Protein AF-A0AAD4K2A1-F1 (afdb_monomer_lite)

Foldseek 3Di:
DDDDPPPPPDDPPDPPPQDLCQPPPQWDWDDDDPQKTWIAGPPDDRPDIDIDGSVDCPVVLVCCVVPPVVCNVVVVVSVVVVVVVVVVVVVVVVVVVVVVVPPPDDDDDDDDDDDPDPPVVVVVVVVVVVVVVVVVVVVVVVVVVVVVVVVVVVVVVVVVPDDPDDDDDDDDDDDDDDDDDDDDDDDDDDDDDDDDDDDDDDDDDPPDDDDDDDDDDDDDDDDDDDDPPDDPPPVVVCCPDPNNVVVVVVVVVVVVVVVVVVVVVVVVVVVVVVVVVVVVCVVPVPDDPPD

Organism: NCBI:txid30044

pLDDT: mean 70.92, std 23.3, range [34.38, 98.12]

Secondary structure (DSSP, 8-state):
------------TT-----GGGSSSSEEEEEEETTEEEEEETTS-TT-EEEEESS--HHHHHHHHHH-GGGHHHHHHHHHHHHHHHHHHHHHHHHHHHHTTSS------------TTTHHHHHHHHHHHHHHHHHHHHHHHHHHHHHHHHHHHHHHHTTS----------------PPPPP--------------------PPPP------------------------SS-SHHHHHHSSTTHHHHHHHHHHHHHHHHHHHHHHHHHHHHHHHHHHHHHHHH-TT-----

Structure (mmCIF, N/CA/C/O backbone):
data_AF-A0AAD4K2A1-F1
#
_entry.id   AF-A0AAD4K2A1-F1
#
loop_
_atom_site.group_PDB
_atom_site.id
_atom_site.type_symbol
_atom_site.label_atom_id
_atom_site.label_alt_id
_atom_site.label_comp_id
_atom_site.label_asym_id
_atom_site.label_entity_id
_atom_site.label_seq_id
_atom_site.pdbx_PDB_ins_code
_atom_site.Cartn_x
_atom_site.Cartn_y
_atom_site.Cartn_z
_atom_site.occupancy
_atom_site.B_iso_or_equiv
_atom_site.auth_seq_id
_atom_site.auth_comp_id
_atom_site.auth_asym_id
_atom_site.auth_atom_id
_atom_site.pdbx_PDB_model_num
ATOM 1 N N . GLN A 1 1 ? 38.908 -32.922 -16.204 1.00 39.62 1 GLN A N 1
ATOM 2 C CA . GLN A 1 1 ? 39.006 -31.555 -15.647 1.00 39.62 1 GLN A CA 1
ATOM 3 C C . GLN A 1 1 ? 38.002 -31.468 -14.511 1.00 39.62 1 GLN A C 1
ATOM 5 O O . GLN A 1 1 ? 36.874 -31.902 -14.695 1.00 39.62 1 GLN A O 1
ATOM 10 N N . LYS A 1 2 ? 38.486 -31.107 -13.319 1.00 36.25 2 LYS A N 1
ATOM 11 C CA . LYS A 1 2 ? 37.814 -31.297 -12.027 1.00 36.25 2 LYS A CA 1
ATOM 12 C C . LYS A 1 2 ? 36.643 -30.336 -11.818 1.00 36.25 2 LYS A C 1
ATOM 14 O O . LYS A 1 2 ? 36.673 -29.196 -12.267 1.00 36.25 2 LYS A O 1
ATOM 19 N N . GLU A 1 3 ? 35.666 -30.868 -11.100 1.00 41.38 3 GLU A N 1
ATOM 20 C CA . GLU A 1 3 ? 34.422 -30.284 -10.620 1.00 41.38 3 GLU A CA 1
ATOM 21 C C . GLU A 1 3 ? 34.627 -28.991 -9.814 1.00 41.38 3 GLU A C 1
ATOM 23 O O . GLU A 1 3 ? 35.536 -28.888 -8.992 1.00 41.38 3 GLU A O 1
ATOM 28 N N . SER A 1 4 ? 33.703 -28.044 -9.972 1.00 40.44 4 SER A N 1
ATOM 29 C CA . SER A 1 4 ? 33.423 -27.012 -8.968 1.00 40.44 4 SER A CA 1
ATOM 30 C C . SER A 1 4 ? 31.918 -26.737 -8.896 1.00 40.44 4 SER A C 1
ATOM 32 O O . SER A 1 4 ? 31.419 -25.651 -9.178 1.00 40.44 4 SER A O 1
ATOM 34 N N . LEU A 1 5 ? 31.174 -27.764 -8.476 1.00 44.19 5 LEU A N 1
ATOM 35 C CA . LEU A 1 5 ? 29.839 -27.609 -7.899 1.00 44.19 5 LEU A CA 1
ATOM 36 C C . LEU A 1 5 ? 29.982 -26.910 -6.541 1.00 44.19 5 LEU A C 1
ATOM 38 O O . LEU A 1 5 ? 30.127 -27.550 -5.500 1.00 44.19 5 LEU A O 1
ATOM 42 N N . ILE A 1 6 ? 29.955 -25.578 -6.548 1.00 49.00 6 ILE A N 1
ATOM 43 C CA . ILE A 1 6 ? 29.818 -24.783 -5.327 1.00 49.00 6 ILE A CA 1
ATOM 44 C C . ILE A 1 6 ? 28.357 -24.893 -4.882 1.00 49.00 6 ILE A C 1
ATOM 46 O O . ILE A 1 6 ? 27.501 -24.075 -5.208 1.00 49.00 6 ILE A O 1
ATOM 50 N N . ASN A 1 7 ? 28.076 -25.966 -4.149 1.00 41.03 7 ASN A N 1
ATOM 51 C CA . ASN A 1 7 ? 26.839 -26.175 -3.418 1.00 41.03 7 ASN A CA 1
ATOM 52 C C . ASN A 1 7 ? 26.849 -25.249 -2.189 1.00 41.03 7 ASN A C 1
ATOM 54 O O . ASN A 1 7 ? 27.297 -25.630 -1.106 1.00 41.03 7 ASN A O 1
ATOM 58 N N . MET A 1 8 ? 26.417 -23.995 -2.364 1.00 42.50 8 MET A N 1
ATOM 59 C CA . MET A 1 8 ? 26.169 -23.095 -1.237 1.00 42.50 8 MET A CA 1
ATOM 60 C C . MET A 1 8 ? 24.913 -23.564 -0.507 1.00 42.50 8 MET A C 1
ATOM 62 O O . MET A 1 8 ? 23.785 -23.221 -0.851 1.00 42.50 8 MET A O 1
ATOM 66 N N . LYS A 1 9 ? 25.152 -24.382 0.513 1.00 34.56 9 LYS A N 1
ATOM 67 C CA . LYS A 1 9 ? 24.217 -24.758 1.566 1.00 34.56 9 LYS A CA 1
ATOM 68 C C . LYS A 1 9 ? 23.653 -23.478 2.201 1.00 34.56 9 LYS A C 1
ATOM 70 O O . LYS A 1 9 ? 24.311 -22.841 3.018 1.00 34.56 9 LYS A O 1
ATOM 75 N N . VAL A 1 10 ? 22.461 -23.072 1.765 1.00 41.94 10 VAL A N 1
ATOM 76 C CA . VAL A 1 10 ? 21.731 -21.919 2.306 1.00 41.94 10 VAL A CA 1
ATOM 77 C C . VAL A 1 10 ? 21.201 -22.292 3.690 1.00 41.94 10 VAL A C 1
ATOM 79 O O . VAL A 1 10 ? 20.212 -23.010 3.824 1.00 41.94 10 VAL A O 1
ATOM 82 N N . GLU A 1 11 ? 21.900 -21.811 4.713 1.00 34.44 11 GLU A N 1
ATOM 83 C CA . GLU A 1 11 ? 21.432 -21.713 6.097 1.00 34.44 11 GLU A CA 1
ATOM 84 C C . GLU A 1 11 ? 20.070 -20.981 6.144 1.00 34.44 11 GLU A C 1
ATOM 86 O O . GLU A 1 11 ? 19.962 -19.870 5.614 1.00 34.44 11 GLU A O 1
ATOM 91 N N . PRO A 1 12 ? 19.001 -21.549 6.741 1.00 43.34 12 PRO A N 1
ATOM 92 C CA . PRO A 1 12 ? 17.697 -20.895 6.838 1.00 43.34 12 PRO A CA 1
ATOM 93 C C . PRO A 1 12 ? 17.629 -19.894 8.006 1.00 43.34 12 PRO A C 1
ATOM 95 O O . PRO A 1 12 ? 16.536 -19.535 8.457 1.00 43.34 12 PRO A O 1
ATOM 98 N N . GLU A 1 13 ? 18.769 -19.434 8.515 1.00 42.00 13 GLU A N 1
ATOM 99 C CA . GLU A 1 13 ? 18.847 -18.556 9.670 1.00 42.00 13 GLU A CA 1
ATOM 100 C C . GLU A 1 13 ? 18.762 -17.081 9.244 1.00 42.00 13 GLU A C 1
ATOM 102 O O . GLU A 1 13 ? 19.691 -16.488 8.702 1.00 42.00 13 GLU A O 1
ATOM 107 N N . ARG A 1 14 ? 17.595 -16.480 9.520 1.00 45.25 14 ARG A N 1
ATOM 108 C CA . ARG A 1 14 ? 17.191 -15.098 9.187 1.00 45.25 14 ARG A CA 1
ATOM 109 C C . ARG A 1 14 ? 16.905 -14.890 7.700 1.00 45.25 14 ARG A C 1
ATOM 111 O O . ARG A 1 14 ? 17.611 -14.155 7.017 1.00 45.25 14 ARG A O 1
ATOM 118 N N . ARG A 1 15 ? 15.777 -15.425 7.216 1.00 51.00 15 ARG A N 1
ATOM 119 C CA . ARG A 1 15 ? 15.149 -14.908 5.987 1.00 51.00 15 ARG A CA 1
ATOM 120 C C . ARG A 1 15 ? 14.887 -13.412 6.178 1.00 51.00 15 ARG A C 1
ATOM 122 O O . ARG A 1 15 ? 13.878 -13.021 6.764 1.00 51.00 15 ARG A O 1
ATOM 129 N N . GLN A 1 16 ? 15.830 -12.575 5.749 1.00 66.31 16 GLN A N 1
ATOM 130 C CA . GLN A 1 16 ? 15.622 -11.142 5.643 1.00 66.31 16 GLN A CA 1
ATOM 131 C C . GLN A 1 16 ? 14.374 -10.959 4.791 1.00 66.31 16 GLN A C 1
ATOM 133 O O . GLN A 1 16 ? 14.257 -11.544 3.717 1.00 66.31 16 GLN A O 1
ATOM 138 N N . HIS A 1 17 ? 13.405 -10.214 5.318 1.00 80.94 17 HIS A N 1
ATOM 139 C CA . HIS A 1 17 ? 12.168 -9.920 4.614 1.00 80.94 17 HIS A CA 1
ATOM 140 C C . HIS A 1 17 ? 12.516 -9.212 3.297 1.00 80.94 17 HIS A C 1
ATOM 142 O O . HIS A 1 17 ? 12.839 -8.021 3.290 1.00 80.94 17 HIS A O 1
ATOM 148 N N . VAL A 1 18 ? 12.470 -9.959 2.193 1.00 83.62 18 VAL A N 1
ATOM 149 C CA . VAL A 1 18 ? 12.687 -9.425 0.851 1.00 83.62 18 VAL A CA 1
ATOM 150 C C . VAL A 1 18 ? 11.449 -8.609 0.479 1.00 83.62 18 VAL A C 1
ATOM 152 O O . VAL A 1 18 ? 10.332 -9.118 0.568 1.00 83.62 18 VAL A O 1
ATOM 155 N N . PRO A 1 19 ? 11.597 -7.331 0.101 1.00 90.38 19 PRO A N 1
ATOM 156 C CA . PRO A 1 19 ? 10.458 -6.520 -0.300 1.00 90.38 19 PRO A CA 1
ATOM 157 C C . PRO A 1 19 ? 9.732 -7.101 -1.512 1.00 90.38 19 PRO A C 1
ATOM 159 O O . PRO A 1 19 ? 10.370 -7.565 -2.453 1.00 90.38 19 PRO A O 1
ATOM 162 N N . TYR A 1 20 ? 8.406 -6.956 -1.543 1.00 93.25 20 TYR A N 1
ATOM 163 C CA . TYR A 1 20 ? 7.545 -7.468 -2.618 1.00 93.25 20 TYR A CA 1
ATOM 164 C C . TYR A 1 20 ? 7.981 -7.055 -4.032 1.00 93.25 20 TYR A C 1
ATOM 166 O O . TYR A 1 20 ? 7.804 -7.815 -4.971 1.00 93.25 20 TYR A O 1
ATOM 174 N N . ILE A 1 21 ? 8.577 -5.869 -4.197 1.00 92.31 21 ILE A N 1
ATOM 175 C CA . ILE A 1 21 ? 9.035 -5.365 -5.502 1.00 92.31 21 ILE A CA 1
ATOM 176 C C . ILE A 1 21 ? 10.265 -6.116 -6.051 1.00 92.31 21 ILE A C 1
ATOM 178 O O . ILE A 1 21 ? 10.545 -6.030 -7.244 1.00 92.31 21 ILE A O 1
ATOM 182 N N . LEU A 1 22 ? 10.999 -6.842 -5.200 1.00 92.75 22 LEU A N 1
ATOM 183 C CA . LEU A 1 22 ? 12.216 -7.592 -5.544 1.00 92.75 22 LEU A CA 1
ATOM 184 C C . LEU A 1 22 ? 11.962 -9.106 -5.653 1.00 92.75 22 LEU A C 1
ATOM 186 O O . LEU A 1 22 ? 12.870 -9.909 -5.463 1.00 92.75 22 LEU A O 1
ATOM 190 N N . ASN A 1 23 ? 10.724 -9.504 -5.938 1.00 89.44 23 ASN A N 1
ATOM 191 C CA . ASN A 1 23 ? 10.292 -10.900 -6.023 1.00 89.44 23 ASN A CA 1
ATOM 192 C C . ASN A 1 23 ? 10.681 -11.617 -7.335 1.00 89.44 23 ASN A C 1
ATOM 194 O O . ASN A 1 23 ? 10.303 -12.769 -7.523 1.00 89.44 23 ASN A O 1
ATOM 198 N N . GLY A 1 24 ? 11.388 -10.955 -8.255 1.00 89.69 24 GLY A N 1
ATOM 199 C CA . GLY A 1 24 ? 11.743 -11.496 -9.571 1.00 89.69 24 GLY A CA 1
ATOM 200 C C . GLY A 1 24 ? 10.807 -11.086 -10.711 1.00 89.69 24 GLY A C 1
ATOM 201 O O . GLY A 1 24 ? 11.196 -11.219 -11.870 1.00 89.69 24 GLY A O 1
ATOM 202 N N . GLU A 1 25 ? 9.616 -10.545 -10.425 1.00 91.94 25 GLU A N 1
ATOM 203 C CA . GLU A 1 25 ? 8.667 -10.149 -11.476 1.00 91.94 25 GLU A CA 1
ATOM 204 C C . GLU A 1 25 ? 8.961 -8.770 -12.069 1.00 91.94 25 GLU A C 1
ATOM 206 O O . GLU A 1 25 ? 8.931 -8.597 -13.286 1.00 91.94 25 GLU A O 1
ATOM 211 N N . LEU A 1 26 ? 9.213 -7.778 -11.211 1.00 93.75 26 LEU A N 1
ATOM 212 C CA . LEU A 1 26 ? 9.574 -6.418 -11.633 1.00 93.75 26 LEU A CA 1
ATOM 213 C C . LEU A 1 26 ? 11.088 -6.222 -11.625 1.00 93.75 26 LEU A C 1
ATOM 215 O O . LEU A 1 26 ? 11.655 -5.631 -12.547 1.00 93.75 26 LEU A O 1
ATOM 219 N N . TYR A 1 27 ? 11.734 -6.753 -10.590 1.00 95.75 27 TYR A N 1
ATOM 220 C CA . TYR A 1 27 ? 13.173 -6.705 -10.412 1.00 95.75 27 TYR A CA 1
ATOM 221 C C . TYR A 1 27 ? 13.729 -8.062 -10.024 1.00 95.75 27 TYR A C 1
ATOM 223 O O . TYR A 1 27 ? 13.175 -8.743 -9.159 1.00 95.75 27 TYR A O 1
ATOM 231 N N . ARG A 1 28 ? 14.880 -8.396 -10.605 1.00 94.69 28 ARG A N 1
ATOM 232 C CA . ARG A 1 28 ? 15.690 -9.561 -10.252 1.00 94.69 28 ARG A CA 1
ATOM 233 C C . ARG A 1 28 ? 16.912 -9.110 -9.456 1.00 94.69 28 ARG A C 1
ATOM 235 O O . ARG A 1 28 ? 17.623 -8.206 -9.890 1.00 94.69 28 ARG A O 1
ATOM 242 N N . ILE A 1 29 ? 17.144 -9.723 -8.298 1.00 94.44 29 ILE A N 1
ATOM 243 C CA . ILE A 1 29 ? 18.336 -9.468 -7.475 1.00 94.44 29 ILE A CA 1
ATOM 244 C C . ILE A 1 29 ? 19.537 -10.166 -8.119 1.00 94.44 29 ILE A C 1
ATOM 246 O O . ILE A 1 29 ? 19.435 -11.334 -8.485 1.00 94.44 29 ILE A O 1
ATOM 250 N N . GLU A 1 30 ? 20.657 -9.456 -8.252 1.00 93.69 30 GLU A N 1
ATOM 251 C CA . GLU A 1 30 ? 21.919 -10.024 -8.747 1.00 93.69 30 GLU A CA 1
ATOM 252 C C . GLU A 1 30 ? 22.917 -10.295 -7.629 1.00 93.69 30 GLU A C 1
ATOM 254 O O . GLU A 1 30 ? 23.433 -11.399 -7.509 1.00 93.69 30 GLU A O 1
ATOM 259 N N . SER A 1 31 ? 23.179 -9.286 -6.801 1.00 93.25 31 SER A N 1
ATOM 260 C CA . SER A 1 31 ? 24.060 -9.396 -5.641 1.00 93.25 31 SER A CA 1
ATOM 261 C C . SER A 1 31 ? 23.467 -8.642 -4.466 1.00 93.25 31 SER A C 1
ATOM 263 O O . SER A 1 31 ? 22.918 -7.541 -4.621 1.00 93.25 31 SER A O 1
ATOM 265 N N . GLN A 1 32 ? 23.618 -9.230 -3.284 1.00 92.19 32 GLN A N 1
ATOM 266 C CA . GLN A 1 32 ? 23.207 -8.659 -2.015 1.00 92.19 32 GLN A CA 1
ATOM 267 C C . GLN A 1 32 ? 24.402 -8.608 -1.062 1.00 92.19 32 GLN A C 1
ATOM 269 O O . GLN A 1 32 ? 25.016 -9.625 -0.750 1.00 92.19 32 GLN A O 1
ATOM 274 N N . ASN A 1 33 ? 24.692 -7.411 -0.560 1.00 92.00 33 ASN A N 1
ATOM 275 C CA . ASN A 1 33 ? 25.771 -7.139 0.379 1.00 92.00 33 ASN A CA 1
ATOM 276 C C . ASN A 1 33 ? 25.156 -6.487 1.625 1.00 92.00 33 ASN A C 1
ATOM 278 O O . ASN A 1 33 ? 25.037 -5.262 1.723 1.00 92.00 33 ASN A O 1
ATOM 282 N N . GLY A 1 34 ? 24.709 -7.327 2.563 1.00 90.06 34 GLY A N 1
ATOM 283 C CA . GLY A 1 34 ? 23.971 -6.891 3.749 1.00 90.06 34 GLY A CA 1
ATOM 284 C C . GLY A 1 34 ? 22.623 -6.268 3.376 1.00 90.06 34 GLY A C 1
ATOM 285 O O . GLY A 1 34 ? 21.766 -6.932 2.793 1.00 90.06 34 GLY A O 1
ATOM 286 N N . ASP A 1 35 ? 22.451 -4.984 3.703 1.00 91.06 35 ASP A N 1
ATOM 287 C CA . ASP A 1 35 ? 21.246 -4.217 3.364 1.00 91.06 35 ASP A CA 1
ATOM 288 C C . ASP A 1 35 ? 21.277 -3.636 1.942 1.00 91.06 35 ASP A C 1
ATOM 290 O O . ASP A 1 35 ? 20.241 -3.185 1.448 1.00 91.06 35 ASP A O 1
ATOM 294 N N . ASN A 1 36 ? 22.443 -3.613 1.292 1.00 92.56 36 ASN A N 1
ATOM 295 C CA . ASN A 1 36 ? 22.603 -3.080 -0.055 1.00 92.56 36 ASN A CA 1
ATOM 296 C C . ASN A 1 36 ? 22.338 -4.172 -1.090 1.00 92.56 36 ASN A C 1
ATOM 298 O O . ASN A 1 36 ? 22.857 -5.283 -0.984 1.00 92.56 36 ASN A O 1
ATOM 302 N N . VAL A 1 37 ? 21.565 -3.838 -2.117 1.00 94.12 37 VAL A N 1
ATOM 303 C CA . VAL A 1 37 ? 21.236 -4.735 -3.225 1.00 94.12 37 VAL A CA 1
ATOM 304 C C . VAL A 1 37 ? 21.514 -4.094 -4.569 1.00 94.12 37 VAL A C 1
ATOM 306 O O . VAL A 1 37 ? 21.274 -2.905 -4.798 1.00 94.12 37 VAL A O 1
ATOM 309 N N . THR A 1 38 ? 21.991 -4.939 -5.470 1.00 94.94 38 THR A N 1
ATOM 310 C CA . THR A 1 38 ? 22.085 -4.680 -6.903 1.00 94.94 38 THR A CA 1
ATOM 311 C C . THR A 1 38 ? 20.992 -5.488 -7.586 1.00 94.94 38 THR A C 1
ATOM 313 O O . THR A 1 38 ? 20.839 -6.687 -7.343 1.00 94.94 38 THR A O 1
ATOM 316 N N . VAL A 1 39 ? 20.173 -4.812 -8.381 1.00 95.56 39 VAL A N 1
ATOM 317 C CA . VAL A 1 39 ? 18.996 -5.403 -9.013 1.00 95.56 39 VAL A CA 1
ATOM 318 C C . VAL A 1 39 ? 18.925 -4.991 -10.475 1.00 95.56 39 VAL A C 1
ATOM 320 O O . VAL A 1 39 ? 19.283 -3.867 -10.837 1.00 95.56 39 VAL A O 1
ATOM 323 N N . ARG A 1 40 ? 18.408 -5.878 -11.320 1.00 96.19 40 ARG A N 1
ATOM 324 C CA . ARG A 1 40 ? 18.062 -5.574 -12.711 1.00 96.19 40 ARG A CA 1
ATOM 325 C C . ARG A 1 40 ? 16.558 -5.430 -12.849 1.00 96.19 40 ARG A C 1
ATOM 327 O O . ARG A 1 40 ? 15.805 -6.234 -12.305 1.00 96.19 40 ARG A O 1
ATOM 334 N N . CYS A 1 41 ? 16.127 -4.395 -13.563 1.00 96.50 41 CYS A N 1
ATOM 335 C CA . CYS A 1 41 ? 14.728 -4.248 -13.950 1.00 96.50 41 CYS A CA 1
ATOM 336 C C . CYS A 1 41 ? 14.444 -5.200 -15.113 1.00 96.50 41 CYS A C 1
ATOM 338 O O . CYS A 1 41 ? 15.158 -5.165 -16.112 1.00 96.50 41 CYS A O 1
ATOM 340 N N . CYS A 1 42 ? 13.393 -6.011 -15.007 1.00 94.81 42 CYS A N 1
ATOM 341 C CA . CYS A 1 42 ? 13.048 -7.007 -16.027 1.00 94.81 42 CYS A CA 1
ATOM 342 C C . CYS A 1 42 ? 12.527 -6.390 -17.342 1.00 94.81 42 CYS A C 1
ATOM 344 O O . CYS A 1 42 ? 12.393 -7.097 -18.333 1.00 94.81 42 CYS A O 1
ATOM 346 N N . TYR A 1 43 ? 12.230 -5.087 -17.347 1.00 94.56 43 TYR A N 1
ATOM 347 C CA . TYR A 1 43 ? 11.615 -4.369 -18.472 1.00 94.56 43 TYR A CA 1
ATOM 348 C C . TYR A 1 43 ? 12.525 -3.287 -19.062 1.00 94.56 43 TYR A C 1
ATOM 350 O O . TYR A 1 43 ? 12.149 -2.607 -20.015 1.00 94.56 43 TYR A O 1
ATOM 358 N N . CYS A 1 44 ? 13.714 -3.104 -18.488 1.00 94.69 44 CYS A N 1
ATOM 359 C CA . CYS A 1 44 ? 14.763 -2.277 -19.066 1.00 94.69 44 CYS A CA 1
ATOM 360 C C . CYS A 1 44 ? 15.774 -3.147 -19.818 1.00 94.69 44 CYS A C 1
ATOM 362 O O . CYS A 1 44 ? 15.846 -4.353 -19.577 1.00 94.69 44 CYS A O 1
ATOM 364 N N . PRO A 1 45 ? 16.611 -2.532 -20.671 1.00 92.06 45 PRO A N 1
ATOM 365 C CA . PRO A 1 45 ? 17.776 -3.204 -21.226 1.00 92.06 45 PRO A CA 1
ATOM 366 C C . PRO A 1 45 ? 18.624 -3.854 -20.116 1.00 92.06 45 PRO A C 1
ATOM 368 O O . PRO A 1 45 ? 18.835 -3.223 -19.070 1.00 92.06 45 PRO A O 1
ATOM 371 N N . PRO A 1 46 ? 19.123 -5.086 -20.328 1.00 85.44 46 PRO A N 1
ATOM 372 C CA . PRO A 1 46 ? 19.788 -5.887 -19.298 1.00 85.44 46 PRO A CA 1
ATOM 373 C C . PRO A 1 46 ? 21.120 -5.297 -18.823 1.00 85.44 46 PRO A C 1
ATOM 375 O O . PRO A 1 46 ? 21.611 -5.707 -17.772 1.00 85.44 46 PRO A O 1
ATOM 378 N N . ASP A 1 47 ? 21.672 -4.328 -19.553 1.00 88.06 47 ASP A N 1
ATOM 379 C CA . ASP A 1 47 ? 22.915 -3.631 -19.211 1.00 88.06 47 ASP A CA 1
ATOM 380 C C . ASP A 1 47 ? 22.735 -2.626 -18.068 1.00 88.06 47 ASP A C 1
ATOM 382 O O . ASP A 1 47 ? 23.705 -2.160 -17.468 1.00 88.06 47 ASP A O 1
ATOM 386 N N . ARG A 1 48 ? 21.487 -2.266 -17.736 1.00 90.62 48 ARG A N 1
ATOM 387 C CA . ARG A 1 48 ? 21.213 -1.273 -16.701 1.00 90.62 48 ARG A CA 1
ATOM 388 C C . ARG A 1 48 ? 20.982 -1.927 -15.340 1.00 90.62 48 ARG A C 1
ATOM 390 O O . ARG A 1 48 ? 19.922 -2.487 -15.060 1.00 90.62 48 ARG A O 1
ATOM 397 N N . ILE A 1 49 ? 21.963 -1.748 -14.460 1.00 92.69 49 ILE A N 1
ATOM 398 C CA . ILE A 1 49 ? 21.922 -2.204 -13.069 1.00 92.69 49 ILE A CA 1
ATOM 399 C C . ILE A 1 49 ? 21.459 -1.061 -12.162 1.00 92.69 49 ILE A C 1
ATOM 401 O O . ILE A 1 49 ? 21.948 0.066 -12.244 1.00 92.69 49 ILE A O 1
ATOM 405 N N . TYR A 1 50 ? 20.532 -1.365 -11.259 1.00 94.38 50 TYR A N 1
ATOM 406 C CA . TYR A 1 50 ? 20.035 -0.446 -10.242 1.00 94.38 50 TYR A CA 1
ATOM 407 C C . TYR A 1 50 ? 20.575 -0.843 -8.872 1.00 94.38 50 TYR A C 1
ATOM 409 O O . TYR A 1 50 ? 20.600 -2.019 -8.517 1.00 94.38 50 TYR A O 1
ATOM 417 N N . ARG A 1 51 ? 20.990 0.146 -8.079 1.00 93.75 51 ARG A N 1
ATOM 418 C CA . ARG A 1 51 ? 21.489 -0.055 -6.714 1.00 93.75 51 ARG A CA 1
ATOM 419 C C . ARG A 1 51 ? 20.542 0.586 -5.708 1.00 93.75 51 ARG A C 1
ATOM 421 O O . ARG A 1 51 ? 20.001 1.665 -5.956 1.00 93.75 51 ARG A O 1
ATOM 428 N N . GLY A 1 52 ? 20.334 -0.071 -4.576 1.00 92.94 52 GLY A N 1
ATOM 429 C CA . GLY A 1 52 ? 19.475 0.440 -3.511 1.00 92.94 52 GLY A CA 1
ATOM 430 C C . GLY A 1 52 ? 19.572 -0.389 -2.240 1.00 92.94 52 GLY A C 1
ATOM 431 O O . GLY A 1 52 ? 20.432 -1.258 -2.128 1.00 92.94 52 GLY A O 1
ATOM 432 N N . SER A 1 53 ? 18.680 -0.126 -1.288 1.00 92.44 53 SER A N 1
ATOM 433 C CA . SER A 1 53 ? 18.595 -0.895 -0.048 1.00 92.44 53 SER A CA 1
ATOM 434 C C . SER A 1 53 ? 17.374 -1.810 -0.049 1.00 92.44 53 SER A C 1
ATOM 436 O O . SER A 1 53 ? 16.300 -1.426 -0.511 1.00 92.44 53 SER A O 1
ATOM 438 N N . ILE A 1 54 ? 17.497 -2.993 0.556 1.00 90.81 54 ILE A N 1
ATOM 439 C CA . ILE A 1 54 ? 16.342 -3.857 0.849 1.00 90.81 54 ILE A CA 1
ATOM 440 C C . ILE A 1 54 ? 15.366 -3.198 1.829 1.00 90.81 54 ILE A C 1
ATOM 442 O O . ILE A 1 54 ? 14.188 -3.537 1.852 1.00 90.81 54 ILE A O 1
ATOM 446 N N . ARG A 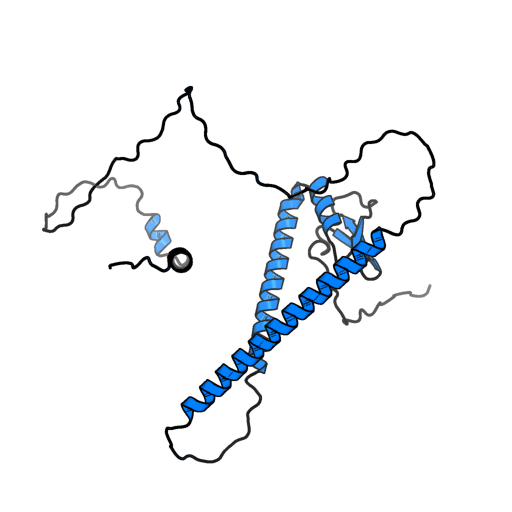1 55 ? 15.829 -2.243 2.646 1.00 90.62 55 ARG A N 1
ATOM 447 C CA . ARG A 1 55 ? 14.986 -1.545 3.627 1.00 90.62 55 ARG A CA 1
ATOM 448 C C . ARG A 1 55 ? 14.202 -0.389 3.019 1.00 90.62 55 ARG A C 1
ATOM 450 O O . ARG A 1 55 ? 13.157 -0.023 3.553 1.00 90.62 55 ARG A O 1
ATOM 457 N N . SER A 1 56 ? 14.671 0.170 1.905 1.00 90.25 56 SER A N 1
ATOM 458 C CA . SER A 1 56 ? 14.036 1.299 1.230 1.00 90.25 56 SER A CA 1
ATOM 459 C C . SER A 1 56 ? 13.868 1.027 -0.264 1.00 90.25 56 SER A C 1
ATOM 461 O O . SER A 1 56 ? 14.796 1.061 -1.064 1.00 90.25 56 SER A O 1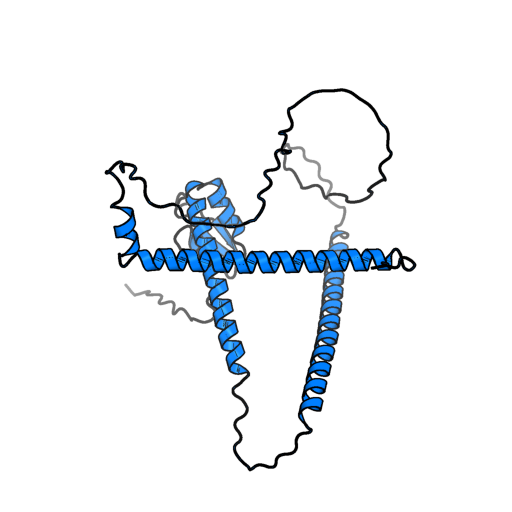
ATOM 463 N N . THR A 1 57 ? 12.621 0.805 -0.675 1.00 92.19 57 THR A N 1
ATOM 464 C CA . THR A 1 57 ? 12.281 0.483 -2.069 1.00 92.19 57 THR A CA 1
ATOM 465 C C . THR A 1 57 ? 11.864 1.696 -2.903 1.00 92.19 57 THR A C 1
ATOM 467 O O . THR A 1 57 ? 11.338 1.537 -4.008 1.00 92.19 57 THR A O 1
ATOM 470 N N . GLY A 1 58 ? 12.082 2.915 -2.398 1.00 93.81 58 GLY A N 1
ATOM 471 C CA . GLY A 1 58 ? 11.653 4.160 -3.045 1.00 93.81 58 GLY A CA 1
ATOM 472 C C . GLY A 1 58 ? 12.294 4.380 -4.417 1.00 93.81 58 GLY A C 1
ATOM 473 O O . GLY A 1 58 ? 11.604 4.759 -5.363 1.00 93.81 58 GLY A O 1
ATOM 474 N N . ASN A 1 59 ? 13.582 4.052 -4.557 1.00 93.75 59 ASN A N 1
ATOM 475 C CA . ASN A 1 59 ? 14.310 4.188 -5.823 1.00 93.75 59 ASN A CA 1
ATOM 476 C C . ASN A 1 59 ? 13.690 3.317 -6.925 1.00 93.75 59 ASN A C 1
ATOM 478 O O . ASN A 1 59 ? 13.461 3.779 -8.043 1.00 93.75 59 ASN A O 1
ATOM 482 N N . PHE A 1 60 ? 13.357 2.073 -6.581 1.00 94.88 60 PHE A N 1
ATOM 483 C CA . PHE A 1 60 ? 12.749 1.111 -7.496 1.00 94.88 60 PHE A CA 1
ATOM 484 C C . PHE A 1 60 ? 11.323 1.522 -7.882 1.00 94.88 60 PHE A C 1
ATOM 486 O O . PHE A 1 60 ? 10.968 1.520 -9.058 1.00 94.88 60 PHE A O 1
ATOM 493 N N . HIS A 1 61 ? 10.528 1.991 -6.915 1.00 95.06 61 HIS A N 1
ATOM 494 C CA . HIS A 1 61 ? 9.203 2.553 -7.194 1.00 95.06 61 HIS A CA 1
ATOM 495 C C . HIS A 1 61 ? 9.272 3.715 -8.178 1.00 95.06 61 HIS A C 1
ATOM 497 O O . HIS A 1 61 ? 8.511 3.766 -9.145 1.00 95.06 61 HIS A O 1
ATOM 503 N N . MET A 1 62 ? 10.196 4.648 -7.943 1.00 96.44 62 MET A N 1
ATOM 504 C CA . MET A 1 62 ? 10.325 5.824 -8.790 1.00 96.44 62 MET A CA 1
ATOM 505 C C . MET A 1 62 ? 10.789 5.487 -10.201 1.00 96.44 62 MET A C 1
ATOM 507 O O . MET A 1 62 ? 10.356 6.135 -11.154 1.00 96.44 62 MET A O 1
ATOM 511 N N . HIS A 1 63 ? 11.631 4.467 -10.348 1.00 95.62 63 HIS A N 1
ATOM 512 C CA . HIS A 1 63 ? 12.015 3.969 -11.657 1.00 95.62 63 HIS A CA 1
ATOM 513 C C . HIS A 1 63 ? 10.802 3.469 -12.448 1.00 95.62 63 HIS A C 1
ATOM 515 O O . HIS A 1 63 ? 10.571 3.971 -13.549 1.00 95.62 63 HIS A O 1
ATOM 521 N N . ILE A 1 64 ? 9.999 2.558 -11.882 1.00 96.25 64 ILE A N 1
ATOM 522 C CA . ILE A 1 64 ? 8.794 2.049 -12.559 1.00 96.25 64 ILE A CA 1
ATOM 523 C C . ILE A 1 64 ? 7.842 3.221 -12.853 1.00 96.25 64 ILE A C 1
ATOM 525 O O . ILE A 1 64 ? 7.358 3.340 -13.972 1.00 96.25 64 ILE A O 1
ATOM 529 N N . LYS A 1 65 ? 7.658 4.164 -11.913 1.00 96.06 65 LYS A N 1
ATOM 530 C CA . LYS A 1 65 ? 6.760 5.321 -12.097 1.00 96.06 65 LYS A CA 1
ATOM 531 C C . LYS A 1 65 ? 7.161 6.218 -13.272 1.00 96.06 65 LYS A C 1
ATOM 533 O O . LYS A 1 65 ? 6.292 6.788 -13.918 1.00 96.06 65 LYS A O 1
ATOM 538 N N . ARG A 1 66 ? 8.463 6.368 -13.541 1.00 96.50 66 ARG A N 1
ATOM 539 C CA . ARG A 1 66 ? 8.979 7.233 -14.618 1.00 96.50 66 ARG A CA 1
ATOM 540 C C . ARG A 1 66 ? 9.196 6.506 -15.944 1.00 96.50 66 ARG A C 1
ATOM 542 O O . ARG A 1 66 ? 9.146 7.147 -16.984 1.00 96.50 66 ARG A O 1
ATOM 549 N N . ARG A 1 67 ? 9.526 5.211 -15.919 1.00 96.38 67 ARG A N 1
ATOM 550 C CA . ARG A 1 67 ? 9.954 4.450 -17.110 1.00 96.38 67 ARG A CA 1
ATOM 551 C C . ARG A 1 67 ? 8.955 3.387 -17.559 1.00 96.38 67 ARG A C 1
ATOM 553 O O . ARG A 1 67 ? 8.945 3.050 -18.734 1.00 96.38 67 ARG A O 1
ATOM 560 N N . HIS A 1 68 ? 8.118 2.886 -16.655 1.00 95.94 68 HIS A N 1
ATOM 561 C CA . HIS A 1 68 ? 7.195 1.781 -16.907 1.00 95.94 68 HIS A CA 1
ATOM 562 C C . HIS A 1 68 ? 5.808 2.090 -16.332 1.00 95.94 68 HIS A C 1
ATOM 564 O O . HIS A 1 68 ? 5.316 1.400 -15.439 1.00 95.94 68 HIS A O 1
ATOM 570 N N . VAL A 1 69 ? 5.172 3.148 -16.845 1.00 95.19 69 VAL A N 1
ATOM 571 C CA . VAL A 1 69 ? 3.855 3.611 -16.369 1.00 95.19 69 VAL A CA 1
ATOM 572 C C . VAL A 1 69 ? 2.799 2.501 -16.463 1.00 95.19 69 VAL A C 1
ATOM 574 O O . VAL A 1 69 ? 1.988 2.359 -15.555 1.00 95.19 69 VAL A O 1
ATOM 577 N N . SER A 1 70 ? 2.869 1.645 -17.486 1.00 96.69 70 SER A N 1
ATOM 578 C CA . SER A 1 70 ? 1.988 0.478 -17.650 1.00 96.69 70 SER A CA 1
ATOM 579 C C . SER A 1 70 ? 2.098 -0.551 -16.517 1.00 96.69 70 SER A C 1
ATOM 581 O O . SER A 1 70 ? 1.126 -1.232 -16.209 1.00 96.69 70 SER A O 1
ATOM 583 N N . LEU A 1 71 ? 3.250 -0.643 -15.845 1.00 95.38 71 LEU A N 1
ATOM 584 C CA . LEU A 1 71 ? 3.473 -1.569 -14.729 1.00 95.38 71 LEU A CA 1
ATOM 585 C C . LEU A 1 71 ? 3.075 -0.978 -13.370 1.00 95.38 71 LEU A C 1
ATOM 587 O O . LEU A 1 71 ? 3.164 -1.670 -12.355 1.00 95.38 71 LEU A O 1
ATOM 591 N N . MET A 1 72 ? 2.630 0.285 -13.318 1.00 94.44 72 MET A N 1
ATOM 592 C CA . MET A 1 72 ? 2.203 0.920 -12.066 1.00 94.44 72 MET A CA 1
ATOM 593 C C . MET A 1 72 ? 1.004 0.223 -11.427 1.00 94.44 72 MET A C 1
ATOM 595 O O . MET A 1 72 ? 0.997 0.065 -10.206 1.00 94.44 72 MET A O 1
ATOM 599 N N . GLY A 1 73 ? 0.034 -0.230 -12.229 1.00 96.19 73 GLY A N 1
ATOM 600 C CA . GLY A 1 73 ? -1.118 -0.990 -11.729 1.00 96.19 73 GLY A CA 1
ATOM 601 C C . GLY A 1 73 ? -0.674 -2.276 -11.033 1.00 96.19 73 GLY A C 1
ATOM 602 O O . GLY A 1 73 ? -0.946 -2.474 -9.851 1.00 96.19 73 GLY A O 1
ATOM 603 N N . LYS A 1 74 ? 0.154 -3.071 -11.717 1.00 95.62 74 LYS A N 1
ATOM 604 C CA . LYS A 1 74 ? 0.720 -4.309 -11.169 1.00 95.62 74 LYS A CA 1
ATOM 605 C C . LYS A 1 74 ? 1.550 -4.073 -9.902 1.00 95.62 74 LYS A C 1
ATOM 607 O O . LYS A 1 74 ? 1.422 -4.804 -8.924 1.00 95.62 74 LYS A O 1
ATOM 612 N N . LEU A 1 75 ? 2.380 -3.025 -9.877 1.00 95.19 75 LEU A N 1
ATOM 613 C CA . LEU A 1 75 ? 3.147 -2.669 -8.680 1.00 95.19 75 LEU A CA 1
ATOM 614 C C . LEU A 1 75 ? 2.231 -2.330 -7.492 1.00 95.19 75 LEU A C 1
ATOM 616 O O . LEU A 1 75 ? 2.539 -2.690 -6.353 1.00 95.19 75 LEU A O 1
ATOM 620 N N . HIS A 1 76 ? 1.117 -1.638 -7.746 1.00 95.94 76 HIS A N 1
ATOM 621 C CA . HIS A 1 76 ? 0.127 -1.327 -6.721 1.00 95.94 76 HIS A CA 1
ATOM 622 C C . HIS A 1 76 ? -0.540 -2.595 -6.180 1.00 95.94 76 HIS A C 1
ATOM 624 O O . HIS A 1 76 ? -0.590 -2.771 -4.964 1.00 95.94 76 HIS A O 1
ATOM 630 N N . GLU A 1 77 ? -0.971 -3.504 -7.053 1.00 95.56 77 GLU A N 1
ATOM 631 C CA . GLU A 1 77 ? -1.550 -4.794 -6.659 1.00 95.56 77 GLU A CA 1
ATOM 632 C C . GLU A 1 77 ? -0.586 -5.603 -5.784 1.00 95.56 77 GLU A C 1
ATOM 634 O O . GLU A 1 77 ? -0.957 -6.045 -4.696 1.00 95.56 77 GLU A O 1
ATOM 639 N N . MET A 1 78 ? 0.685 -5.705 -6.187 1.00 94.19 78 MET A N 1
ATOM 640 C CA . MET A 1 78 ? 1.719 -6.385 -5.398 1.00 94.19 78 MET A CA 1
ATOM 641 C C . MET A 1 78 ? 1.918 -5.738 -4.021 1.00 94.19 78 MET A C 1
ATOM 643 O O . MET A 1 78 ? 2.077 -6.432 -3.014 1.00 94.19 78 MET A O 1
ATOM 647 N N . LYS A 1 79 ? 1.883 -4.402 -3.950 1.00 94.00 79 LYS A N 1
ATOM 648 C CA . LYS A 1 79 ? 1.971 -3.669 -2.682 1.00 94.00 79 LYS A CA 1
ATOM 649 C C . LYS A 1 79 ? 0.780 -3.974 -1.778 1.00 94.00 79 LYS A C 1
ATOM 651 O O . LYS A 1 79 ? 0.970 -4.192 -0.582 1.00 94.00 79 LYS A O 1
ATOM 656 N N . VAL A 1 80 ? -0.433 -3.975 -2.329 1.00 96.00 80 VAL A N 1
ATOM 657 C CA . VAL A 1 80 ? -1.661 -4.283 -1.585 1.00 96.00 80 VAL A CA 1
ATOM 658 C C . VAL A 1 80 ? -1.627 -5.722 -1.075 1.00 96.00 80 VAL A C 1
ATOM 660 O O . VAL A 1 80 ? -1.852 -5.939 0.115 1.00 96.00 80 VAL A O 1
ATOM 663 N N . ALA A 1 81 ? -1.256 -6.684 -1.922 1.00 95.00 81 ALA A N 1
ATOM 664 C CA . ALA A 1 81 ? -1.123 -8.089 -1.542 1.00 95.00 81 ALA A CA 1
ATOM 665 C C . ALA A 1 81 ? -0.139 -8.279 -0.374 1.00 95.00 81 ALA A C 1
ATOM 667 O O . ALA A 1 81 ? -0.485 -8.898 0.632 1.00 95.00 81 ALA A O 1
ATOM 668 N N . ALA A 1 82 ? 1.042 -7.656 -0.442 1.00 92.31 82 ALA A N 1
ATOM 669 C CA . ALA A 1 82 ? 2.041 -7.734 0.625 1.00 92.31 82 ALA A CA 1
ATOM 670 C C . ALA A 1 82 ? 1.563 -7.105 1.949 1.00 92.31 82 ALA A C 1
ATOM 672 O O . ALA A 1 82 ? 1.878 -7.589 3.040 1.00 92.31 82 ALA A O 1
ATOM 673 N N . LEU A 1 83 ? 0.788 -6.016 1.880 1.00 93.12 83 LEU A N 1
ATOM 674 C CA . LEU A 1 83 ? 0.199 -5.394 3.069 1.00 93.12 83 LEU A CA 1
ATOM 675 C C . LEU A 1 83 ? -0.885 -6.275 3.699 1.00 93.12 83 LEU A C 1
ATOM 677 O O . LEU A 1 83 ? -0.934 -6.386 4.928 1.00 93.12 83 LEU A O 1
ATOM 681 N N . LEU A 1 84 ? -1.722 -6.914 2.879 1.00 94.38 84 LEU A N 1
ATOM 682 C CA . LEU A 1 84 ? -2.736 -7.862 3.340 1.00 94.38 84 LEU A CA 1
ATOM 683 C C . LEU A 1 84 ? -2.092 -9.084 4.002 1.00 94.38 84 LEU A C 1
ATOM 685 O O . LEU A 1 84 ? -2.468 -9.428 5.123 1.00 94.38 84 LEU A O 1
ATOM 689 N N . GLU A 1 85 ? -1.061 -9.665 3.387 1.00 92.38 85 GLU A N 1
ATOM 690 C CA . GLU A 1 85 ? -0.304 -10.777 3.971 1.00 92.38 85 GLU A CA 1
ATOM 691 C C . GLU A 1 85 ? 0.290 -10.390 5.331 1.00 92.38 85 GLU A C 1
ATOM 693 O O . GLU A 1 85 ? 0.134 -11.107 6.323 1.00 92.38 85 GLU A O 1
ATOM 698 N N . ARG A 1 86 ? 0.905 -9.204 5.425 1.00 91.94 86 ARG A N 1
ATOM 699 C CA . ARG A 1 86 ? 1.460 -8.707 6.688 1.00 91.94 86 ARG A CA 1
ATOM 700 C C . ARG A 1 86 ? 0.384 -8.535 7.760 1.00 91.94 86 ARG A C 1
ATOM 702 O O . ARG A 1 86 ? 0.623 -8.884 8.919 1.00 91.94 86 ARG A O 1
ATOM 709 N N . ARG A 1 87 ? -0.791 -8.008 7.404 1.00 94.38 87 ARG A N 1
ATOM 710 C CA . ARG A 1 87 ? -1.931 -7.866 8.324 1.00 94.38 87 ARG A CA 1
ATOM 711 C C . ARG A 1 87 ? -2.380 -9.229 8.846 1.00 94.38 87 ARG A C 1
ATOM 713 O O . ARG A 1 87 ? -2.556 -9.394 10.055 1.00 94.38 87 ARG A O 1
ATOM 720 N N . ASP A 1 88 ? -2.524 -10.202 7.958 1.00 93.00 88 ASP A N 1
ATOM 721 C CA . ASP A 1 88 ? -2.978 -11.544 8.309 1.00 93.00 88 ASP A CA 1
ATOM 722 C C . ASP A 1 88 ? -1.938 -12.274 9.169 1.00 93.00 88 ASP A C 1
ATOM 724 O O . ASP A 1 88 ? -2.293 -12.933 10.151 1.00 93.00 88 ASP A O 1
ATOM 728 N N . GLN A 1 89 ? -0.648 -12.073 8.895 1.00 91.06 89 GLN A N 1
ATOM 729 C CA . GLN A 1 89 ? 0.440 -12.596 9.718 1.00 91.06 89 GLN A CA 1
ATOM 730 C C . GLN A 1 89 ? 0.443 -11.985 11.127 1.00 91.06 89 GLN A C 1
ATOM 732 O O . GLN A 1 89 ? 0.595 -12.702 12.120 1.00 91.06 89 GLN A O 1
ATOM 737 N N . ILE A 1 90 ? 0.200 -10.676 11.252 1.00 89.44 90 ILE A N 1
ATOM 738 C CA . ILE A 1 90 ? 0.040 -10.008 12.554 1.00 89.44 90 ILE A CA 1
ATOM 739 C C . ILE A 1 90 ? -1.182 -10.563 13.298 1.00 89.44 90 ILE A C 1
ATOM 741 O O . ILE A 1 90 ? -1.102 -10.849 14.497 1.00 89.44 90 ILE A O 1
ATOM 745 N N . ALA A 1 91 ? -2.306 -10.762 12.605 1.00 91.44 91 ALA A N 1
ATOM 746 C CA . ALA A 1 91 ? -3.515 -11.331 13.194 1.00 91.44 91 ALA A CA 1
ATOM 747 C C . ALA A 1 91 ? -3.280 -12.762 13.709 1.00 91.44 91 ALA A C 1
ATOM 749 O O . ALA A 1 91 ? -3.676 -13.076 14.837 1.00 91.44 91 ALA A O 1
ATOM 750 N N . LYS A 1 92 ? -2.581 -13.604 12.935 1.00 91.44 92 LYS A N 1
ATOM 751 C CA . LYS A 1 92 ? -2.170 -14.964 13.330 1.00 91.44 92 LYS A CA 1
ATOM 752 C C . LYS A 1 92 ? -1.257 -14.944 14.558 1.00 91.44 92 LYS A C 1
ATOM 754 O O . LYS A 1 92 ? -1.572 -15.589 15.560 1.00 91.44 92 LYS A O 1
ATOM 759 N N . ASN A 1 93 ? -0.203 -14.128 14.546 1.00 87.38 93 ASN A N 1
ATOM 760 C CA . ASN A 1 93 ? 0.720 -13.996 15.679 1.00 87.38 93 ASN A CA 1
ATOM 761 C C . ASN A 1 93 ? 0.005 -13.518 16.953 1.00 87.38 93 ASN A C 1
ATOM 763 O O . ASN A 1 93 ? 0.268 -14.017 18.050 1.00 87.38 93 ASN A O 1
ATOM 767 N N . ARG A 1 94 ? -0.974 -12.612 16.822 1.00 88.56 94 ARG A N 1
ATOM 768 C CA . ARG A 1 94 ? -1.794 -12.144 17.949 1.00 88.56 94 ARG A CA 1
ATOM 769 C C . ARG A 1 94 ? -2.682 -13.248 18.528 1.00 88.56 94 ARG A C 1
ATOM 771 O O . ARG A 1 94 ? -2.900 -13.258 19.739 1.00 88.56 94 ARG A O 1
ATOM 778 N N . ARG A 1 95 ? -3.201 -14.168 17.704 1.00 85.19 95 ARG A N 1
ATOM 779 C CA . ARG A 1 95 ? -3.982 -15.327 18.180 1.00 85.19 95 ARG A CA 1
ATOM 780 C C . ARG A 1 95 ? -3.101 -16.273 19.002 1.00 85.19 95 ARG A C 1
ATOM 782 O O . ARG A 1 95 ? -3.466 -16.603 20.127 1.00 85.19 95 ARG A O 1
ATOM 789 N N . LEU A 1 96 ? -1.902 -16.590 18.512 1.00 78.19 96 LEU A N 1
ATOM 790 C CA . LEU A 1 96 ? -0.943 -17.452 19.217 1.00 78.19 96 LEU A CA 1
ATOM 791 C C . LEU A 1 96 ? -0.478 -16.848 20.555 1.00 78.19 96 LEU A C 1
ATOM 793 O O . LEU A 1 96 ? -0.421 -17.543 21.571 1.00 78.19 96 LEU A O 1
ATOM 797 N N . ALA A 1 97 ? -0.232 -15.535 20.597 1.00 75.50 97 ALA A N 1
ATOM 798 C CA . ALA A 1 97 ? 0.144 -14.835 21.827 1.00 75.50 97 ALA A CA 1
ATOM 799 C C . ALA A 1 97 ? -0.983 -14.796 22.881 1.00 75.50 97 ALA A C 1
ATOM 801 O O . ALA A 1 97 ? -0.708 -14.772 24.082 1.00 75.50 97 ALA A O 1
ATOM 802 N N . LYS A 1 98 ? -2.255 -14.801 22.457 1.00 74.88 98 LYS A N 1
ATOM 803 C CA . LYS A 1 98 ? -3.411 -14.830 23.370 1.00 74.88 98 LYS A CA 1
ATOM 804 C C . LYS A 1 98 ? -3.633 -16.213 23.992 1.00 74.88 98 LYS A C 1
ATOM 806 O O . LYS A 1 98 ? -4.016 -16.278 25.157 1.00 74.88 98 LYS A O 1
ATOM 811 N N . CYS A 1 99 ? -3.353 -17.297 23.267 1.00 57.72 99 CYS A N 1
ATOM 812 C CA . CYS A 1 99 ? -3.527 -18.664 23.773 1.00 57.72 99 CYS A CA 1
ATOM 813 C C . CYS A 1 99 ? -2.493 -19.042 24.849 1.00 57.72 99 CYS A C 1
ATOM 815 O O . CYS A 1 99 ? -2.842 -19.708 25.818 1.00 57.72 99 CYS A O 1
ATOM 817 N N . ARG A 1 100 ? -1.254 -18.538 24.765 1.00 58.25 100 ARG A N 1
ATOM 818 C CA . ARG A 1 100 ? -0.199 -18.844 25.755 1.00 58.25 100 ARG A CA 1
ATOM 819 C C . ARG A 1 100 ? -0.439 -18.295 27.170 1.00 58.25 100 ARG A C 1
ATOM 821 O O . ARG A 1 100 ? 0.235 -18.730 28.091 1.00 58.25 100 ARG A O 1
ATOM 828 N N . LYS A 1 101 ? -1.392 -17.378 27.383 1.00 55.59 101 LYS A N 1
ATOM 829 C CA . LYS A 1 101 ? -1.677 -16.803 28.718 1.00 55.59 101 LYS A CA 1
ATOM 830 C C . LYS A 1 101 ? -2.751 -17.548 29.525 1.00 55.59 101 LYS A C 1
ATOM 832 O O . LYS A 1 101 ? -3.088 -17.093 30.613 1.00 55.59 101 LYS A O 1
ATOM 837 N N . LYS A 1 102 ? -3.298 -18.661 29.021 1.00 55.09 102 LYS A N 1
ATOM 838 C CA . LYS A 1 102 ? -4.319 -19.466 29.727 1.00 55.09 102 LYS A CA 1
ATOM 839 C C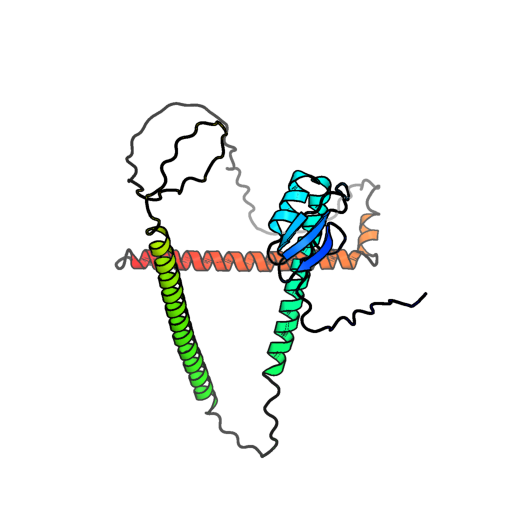 . LYS A 1 102 ? -3.881 -20.889 30.086 1.00 55.09 102 LYS A C 1
ATOM 841 O O . LYS A 1 102 ? -4.662 -21.616 30.683 1.00 55.09 102 LYS A O 1
ATOM 846 N N . SER A 1 103 ? -2.630 -21.252 29.807 1.00 48.31 103 SER A N 1
ATOM 847 C CA . SER A 1 103 ? -2.106 -22.612 29.992 1.00 48.31 103 SER A CA 1
ATOM 848 C C . SER A 1 103 ? -0.969 -22.652 31.018 1.00 48.31 103 SER A C 1
ATOM 850 O O . SER A 1 103 ? 0.109 -23.164 30.742 1.00 48.31 103 SER A O 1
ATOM 852 N N . THR A 1 104 ? -1.153 -22.050 32.194 1.00 47.41 104 THR A N 1
ATOM 853 C CA . THR A 1 104 ? -0.254 -22.265 33.347 1.00 47.41 104 THR A CA 1
ATOM 854 C C . THR A 1 104 ? -1.035 -22.099 34.645 1.00 47.41 104 THR A C 1
ATOM 856 O O . THR A 1 104 ? -0.764 -21.219 35.451 1.00 47.41 104 THR A O 1
ATOM 859 N N . THR A 1 105 ? -2.076 -22.907 34.832 1.00 48.69 105 THR A N 1
ATOM 860 C CA . THR A 1 105 ? -2.590 -23.247 36.166 1.00 48.69 105 THR A CA 1
ATOM 861 C C . THR A 1 105 ? -3.276 -24.601 36.056 1.00 48.69 105 THR A C 1
ATOM 863 O O . THR A 1 105 ? -4.478 -24.698 35.842 1.00 48.69 105 THR A O 1
ATOM 866 N N . SER A 1 106 ? -2.478 -25.657 36.143 1.00 48.12 106 SER A N 1
ATOM 867 C CA . SER A 1 106 ? -2.954 -26.998 36.461 1.00 48.12 106 SER A CA 1
ATOM 868 C C . SER A 1 106 ? -2.163 -27.472 37.674 1.00 48.12 106 SER A C 1
ATOM 870 O O . SER A 1 106 ? -1.077 -28.027 37.535 1.00 48.12 106 SER A O 1
ATOM 872 N N . ALA A 1 107 ? -2.704 -27.196 38.857 1.00 47.00 107 ALA A N 1
ATOM 873 C CA . ALA A 1 107 ? -2.507 -28.018 40.041 1.00 47.00 107 ALA A CA 1
ATOM 874 C C . ALA A 1 107 ? -3.913 -28.466 40.491 1.00 47.00 107 ALA A C 1
ATOM 876 O O . ALA A 1 107 ? -4.809 -27.617 40.554 1.00 47.00 107 ALA A O 1
ATOM 877 N N . PRO A 1 108 ? -4.146 -29.771 40.700 1.00 60.78 108 PRO A N 1
ATOM 878 C CA . PRO A 1 108 ? -5.471 -30.312 40.968 1.00 60.78 108 PRO A CA 1
ATOM 879 C C . PRO A 1 108 ? -5.794 -30.370 42.473 1.00 60.78 108 PRO A C 1
ATOM 881 O O . PRO A 1 108 ? -4.924 -30.643 43.288 1.00 60.78 108 PRO A O 1
ATOM 884 N N . VAL A 1 109 ? -7.092 -30.206 42.766 1.00 54.06 109 VAL A N 1
ATOM 885 C CA . VAL A 1 109 ? -7.874 -30.881 43.827 1.00 54.06 109 VAL A CA 1
ATOM 886 C C . VAL A 1 109 ? -7.590 -30.523 45.299 1.00 54.06 109 VAL A C 1
ATOM 888 O O . VAL A 1 109 ? -6.630 -30.996 45.890 1.00 54.06 109 VAL A O 1
ATOM 891 N N . ALA A 1 110 ? -8.543 -29.803 45.918 1.00 41.62 110 ALA A N 1
ATOM 892 C CA . ALA A 1 110 ? -9.319 -30.272 47.084 1.00 41.62 110 ALA A CA 1
ATOM 893 C C . ALA A 1 110 ? -10.503 -29.319 47.422 1.00 41.62 110 ALA A C 1
ATOM 895 O O . ALA A 1 110 ? -10.288 -28.204 47.880 1.00 41.62 110 ALA A O 1
ATOM 896 N N . THR A 1 111 ? -11.725 -29.805 47.143 1.00 42.72 111 THR A N 1
ATOM 897 C CA . THR A 1 111 ? -12.980 -29.802 47.953 1.00 42.72 111 THR A CA 1
ATOM 898 C C . THR A 1 111 ? -13.609 -28.486 48.500 1.00 42.72 111 THR A C 1
ATOM 900 O O . THR A 1 111 ? -12.905 -27.546 48.849 1.00 42.72 111 THR A O 1
ATOM 903 N N . PRO A 1 112 ? -14.962 -28.384 48.575 1.00 59.28 112 PRO A N 1
ATOM 904 C CA . PRO A 1 112 ? -15.693 -27.116 48.533 1.00 59.28 112 PRO A CA 1
ATOM 905 C C . PRO A 1 112 ? -16.231 -26.642 49.895 1.00 59.28 112 PRO A C 1
ATOM 907 O O . PRO A 1 112 ? -16.671 -27.439 50.720 1.00 59.28 112 PRO A O 1
ATOM 910 N N . SER A 1 113 ? -16.332 -25.323 50.073 1.00 39.44 113 SER A N 1
ATOM 911 C CA . SER A 1 113 ? -17.277 -24.702 51.008 1.00 39.44 113 SER A CA 1
ATOM 912 C C . SER A 1 113 ? -17.791 -23.366 50.437 1.00 39.44 113 SER A C 1
ATOM 914 O O . SER A 1 113 ? -17.008 -22.602 49.864 1.00 39.44 113 SER A O 1
ATOM 916 N N . PRO A 1 114 ? -19.105 -23.071 50.512 1.00 50.50 114 PRO A N 1
ATOM 917 C CA . PRO A 1 114 ? -19.671 -21.870 49.913 1.00 50.50 114 PRO A CA 1
ATOM 918 C C . PRO A 1 114 ? -19.668 -20.725 50.933 1.00 50.50 114 PRO A C 1
ATOM 920 O O . PRO A 1 114 ? -20.367 -20.777 51.939 1.00 50.50 114 PRO A O 1
ATOM 923 N N . THR A 1 115 ? -18.919 -19.657 50.661 1.00 47.75 115 THR A N 1
ATOM 924 C CA . THR A 1 115 ? -19.119 -18.355 51.322 1.00 47.75 115 THR A CA 1
ATOM 925 C C . THR A 1 115 ? -19.175 -17.235 50.274 1.00 47.75 115 THR A C 1
ATOM 927 O O . THR A 1 115 ? -18.228 -17.056 49.502 1.00 47.75 115 THR A O 1
ATOM 930 N N . PRO A 1 116 ? -20.278 -16.465 50.197 1.00 46.53 116 PRO A N 1
ATOM 931 C CA . PRO A 1 116 ? -20.490 -15.477 49.148 1.00 46.53 116 PRO A CA 1
ATOM 932 C C . PRO A 1 116 ? -19.982 -14.100 49.594 1.00 46.53 116 PRO A C 1
ATOM 934 O O . PRO A 1 116 ? -20.776 -13.218 49.890 1.00 46.53 116 PRO A O 1
ATOM 937 N N . VAL A 1 117 ? -18.662 -13.889 49.685 1.00 48.34 117 VAL A N 1
ATOM 938 C CA . VAL A 1 117 ? -18.140 -12.536 50.018 1.00 48.34 117 VAL A CA 1
ATOM 939 C C . VAL A 1 117 ? -16.852 -12.131 49.274 1.00 48.34 117 VAL A C 1
ATOM 941 O O . VAL A 1 117 ? -16.445 -10.974 49.308 1.00 48.34 117 VAL A O 1
ATOM 944 N N . ALA A 1 118 ? -16.210 -13.023 48.512 1.00 47.12 118 ALA A N 1
ATOM 945 C CA . ALA A 1 118 ? -14.863 -12.761 47.977 1.00 47.12 118 ALA A CA 1
ATOM 946 C C . ALA A 1 118 ? -14.790 -12.085 46.584 1.00 47.12 118 ALA A C 1
ATOM 948 O O . ALA A 1 118 ? -13.696 -11.757 46.117 1.00 47.12 118 ALA A O 1
ATOM 949 N N . ALA A 1 119 ? -15.916 -11.848 45.899 1.00 49.75 119 ALA A N 1
ATOM 950 C CA . ALA A 1 119 ? -15.909 -11.325 44.522 1.00 49.75 119 ALA A CA 1
ATOM 951 C C . ALA A 1 119 ? -15.570 -9.821 44.421 1.00 49.75 119 ALA A C 1
ATOM 953 O O . ALA A 1 119 ? -15.058 -9.361 43.397 1.00 49.75 119 ALA A O 1
ATOM 954 N N . ALA A 1 120 ? -15.800 -9.046 45.486 1.00 49.34 120 ALA A N 1
ATOM 955 C CA . ALA A 1 120 ? -15.554 -7.603 45.478 1.00 49.34 120 ALA A CA 1
ATOM 956 C C . ALA A 1 120 ? -14.056 -7.242 45.585 1.00 49.34 120 ALA A C 1
ATOM 958 O O . ALA A 1 120 ? -13.609 -6.269 44.971 1.00 49.34 120 ALA A O 1
ATOM 959 N N . SER A 1 121 ? -13.244 -8.035 46.299 1.00 51.12 121 SER A N 1
ATOM 960 C CA . SER A 1 121 ? -11.822 -7.706 46.521 1.00 51.12 121 SER A CA 1
ATOM 961 C C . SER A 1 121 ? -10.959 -7.944 45.274 1.00 51.12 121 SER A C 1
ATOM 963 O O . SER A 1 121 ? -10.038 -7.176 44.980 1.00 51.12 121 SER A O 1
ATOM 965 N N . THR A 1 122 ? -11.305 -8.947 44.462 1.00 54.03 122 THR A N 1
ATOM 966 C CA . THR A 1 122 ? -10.582 -9.272 43.223 1.00 54.03 122 THR A CA 1
ATOM 967 C C . THR A 1 122 ? -10.770 -8.208 42.143 1.00 54.03 122 THR A C 1
ATOM 969 O O . THR A 1 122 ? -9.855 -7.974 41.348 1.00 54.03 122 THR A O 1
ATOM 972 N N . HIS A 1 123 ? -11.924 -7.535 42.105 1.00 50.88 123 HIS A N 1
ATOM 973 C CA . HIS A 1 123 ? -12.173 -6.435 41.171 1.00 50.88 123 HIS A CA 1
ATOM 974 C C . HIS A 1 123 ? -11.353 -5.187 41.537 1.00 50.88 123 HIS A C 1
ATOM 976 O O . HIS A 1 123 ? -10.726 -4.585 40.664 1.00 50.88 123 HIS A O 1
ATOM 982 N N . GLN A 1 124 ? -11.232 -4.864 42.831 1.00 55.50 124 GLN A N 1
ATOM 983 C CA . GLN A 1 124 ? -10.399 -3.745 43.294 1.00 55.50 124 GLN A CA 1
ATOM 984 C C . GLN A 1 124 ? -8.901 -3.958 43.024 1.00 55.50 124 GLN A C 1
ATOM 986 O O . GLN A 1 124 ? -8.205 -3.028 42.609 1.00 55.50 124 GLN A O 1
ATOM 991 N N . LEU A 1 125 ? -8.404 -5.190 43.179 1.00 58.84 125 LEU A N 1
ATOM 992 C CA . LEU A 1 125 ? -7.018 -5.551 42.845 1.00 58.84 125 LEU A CA 1
ATOM 993 C C . LEU A 1 125 ? -6.719 -5.394 41.345 1.00 58.84 125 LEU A C 1
ATOM 995 O O . LEU A 1 125 ? -5.622 -4.973 40.969 1.00 58.84 125 LEU A O 1
ATOM 999 N N . LYS A 1 126 ? -7.694 -5.686 40.475 1.00 68.88 126 LYS A N 1
ATOM 1000 C CA . LYS A 1 126 ? -7.570 -5.488 39.022 1.00 68.88 126 LYS A CA 1
ATOM 1001 C C . LYS A 1 126 ? -7.594 -4.008 38.650 1.00 68.88 126 LYS A C 1
ATOM 1003 O O . LYS A 1 126 ? -6.757 -3.593 37.853 1.00 68.88 126 LYS A O 1
ATOM 1008 N N . ILE A 1 127 ? -8.471 -3.210 39.264 1.00 70.81 127 ILE A N 1
ATOM 1009 C CA . ILE A 1 127 ? -8.539 -1.760 39.024 1.00 70.81 127 ILE A CA 1
ATOM 1010 C C . ILE A 1 127 ? -7.232 -1.078 39.451 1.00 70.81 127 ILE A C 1
ATOM 1012 O O . ILE A 1 127 ? -6.651 -0.338 38.658 1.00 70.81 127 ILE A O 1
ATOM 1016 N N . LYS A 1 128 ? -6.696 -1.389 40.642 1.00 74.25 128 LYS A N 1
ATOM 1017 C CA . LYS A 1 128 ? -5.395 -0.854 41.089 1.00 74.25 128 LYS A CA 1
ATOM 1018 C C . LYS A 1 128 ? -4.255 -1.243 40.146 1.00 74.25 128 LYS A C 1
ATOM 1020 O O . LYS A 1 128 ? -3.443 -0.391 39.805 1.00 74.25 128 LYS A O 1
ATOM 1025 N N . LYS A 1 129 ? -4.221 -2.488 39.654 1.00 83.94 129 LYS A N 1
ATOM 1026 C CA . LYS A 1 129 ? -3.216 -2.918 38.661 1.00 83.94 129 LYS A CA 1
ATOM 1027 C C . LYS A 1 129 ? -3.337 -2.188 37.322 1.00 83.94 129 LYS A C 1
ATOM 1029 O O . LYS A 1 129 ? -2.314 -1.923 36.697 1.00 83.94 129 LYS A O 1
ATOM 1034 N N . VAL A 1 130 ? -4.552 -1.873 36.873 1.00 82.19 130 VAL A N 1
ATOM 1035 C CA . VAL A 1 130 ? -4.770 -1.098 35.641 1.00 82.19 130 VAL A CA 1
ATOM 1036 C C . VAL A 1 130 ? -4.293 0.342 35.823 1.00 82.19 130 VAL A C 1
ATOM 1038 O O . VAL A 1 130 ? -3.545 0.827 34.979 1.00 82.19 130 VAL A O 1
ATOM 1041 N N . PHE A 1 131 ? -4.626 0.988 36.944 1.00 87.00 131 PHE A N 1
ATOM 1042 C CA . PHE A 1 131 ? -4.141 2.338 37.253 1.00 87.00 131 PHE A CA 1
ATOM 1043 C C . PHE A 1 131 ? -2.619 2.396 37.419 1.00 87.00 131 PHE A C 1
ATOM 1045 O O . PHE A 1 131 ? -1.985 3.301 36.885 1.00 87.00 131 PHE A O 1
ATOM 1052 N N . GLN A 1 132 ? -2.016 1.410 38.091 1.00 90.06 132 GLN A N 1
ATOM 1053 C CA . GLN A 1 132 ? -0.560 1.298 38.221 1.00 90.06 132 GLN A CA 1
ATOM 1054 C C . GLN A 1 132 ? 0.112 1.187 36.847 1.00 90.06 132 GLN A C 1
ATOM 1056 O O . GLN A 1 132 ? 1.079 1.896 36.581 1.00 90.06 132 GLN A O 1
ATOM 1061 N N . ARG A 1 133 ? -0.430 0.342 35.957 1.00 88.38 133 ARG A N 1
ATOM 1062 C CA . ARG A 1 133 ? 0.082 0.196 34.590 1.00 88.38 133 ARG A CA 1
ATOM 1063 C C . ARG A 1 133 ? -0.068 1.488 33.794 1.00 88.38 133 ARG A C 1
ATOM 1065 O O . ARG A 1 133 ? 0.877 1.875 33.130 1.00 88.38 133 ARG A O 1
ATOM 1072 N N . HIS A 1 134 ? -1.215 2.157 33.879 1.00 90.44 134 HIS A N 1
ATOM 1073 C CA . HIS A 1 134 ? -1.441 3.405 33.150 1.00 90.44 134 HIS A CA 1
ATOM 1074 C C . HIS A 1 134 ? -0.484 4.514 33.607 1.00 90.44 134 HIS A C 1
ATOM 1076 O O . HIS A 1 134 ? 0.054 5.249 32.787 1.00 90.44 134 HIS A O 1
ATOM 1082 N N . LYS A 1 135 ? -0.209 4.590 34.916 1.00 89.94 135 LYS A N 1
ATOM 1083 C CA . LYS A 1 135 ? 0.753 5.543 35.481 1.00 89.94 135 LYS A CA 1
ATOM 1084 C C . LYS A 1 135 ? 2.189 5.247 35.030 1.00 89.94 135 LYS A C 1
ATOM 1086 O O . LYS A 1 135 ? 2.936 6.175 34.743 1.00 89.94 135 LYS A O 1
ATOM 1091 N N . GLN A 1 136 ? 2.551 3.967 34.939 1.00 90.50 136 GLN A N 1
ATOM 1092 C CA . GLN A 1 136 ? 3.846 3.534 34.415 1.00 90.50 136 GLN A CA 1
ATOM 1093 C C . GLN A 1 136 ? 3.983 3.829 32.913 1.00 90.50 136 GLN A C 1
ATOM 1095 O O . GLN A 1 136 ? 4.986 4.388 32.493 1.00 90.50 136 GLN A O 1
ATOM 1100 N N . GLU A 1 137 ? 2.958 3.524 32.119 1.00 88.06 137 GLU A N 1
ATOM 1101 C CA . GLU A 1 137 ? 2.948 3.751 30.668 1.00 88.06 137 GLU A CA 1
ATOM 1102 C C . GLU A 1 137 ? 3.020 5.250 30.332 1.00 88.06 137 GLU A C 1
ATOM 1104 O O . GLU A 1 137 ? 3.739 5.646 29.419 1.00 88.06 137 GLU A O 1
ATOM 1109 N N . HIS A 1 138 ? 2.362 6.102 31.128 1.00 91.75 138 HIS A N 1
ATOM 1110 C CA . HIS A 1 138 ? 2.492 7.555 31.013 1.00 91.75 138 HIS A CA 1
ATOM 1111 C C . HIS A 1 138 ? 3.918 8.037 31.320 1.00 91.75 138 HIS A C 1
ATOM 1113 O O . HIS A 1 138 ? 4.443 8.891 30.609 1.00 91.75 138 HIS A O 1
ATOM 1119 N N . HIS A 1 139 ? 4.562 7.481 32.352 1.00 91.19 139 HIS A N 1
ATOM 1120 C CA . HIS A 1 139 ? 5.938 7.834 32.708 1.00 91.19 139 HIS A CA 1
ATOM 1121 C C . HIS A 1 139 ? 6.944 7.401 31.629 1.00 91.19 139 HIS A C 1
ATOM 1123 O O . HIS A 1 139 ? 7.779 8.196 31.211 1.00 91.19 139 HIS A O 1
ATOM 1129 N N . GLU A 1 140 ? 6.809 6.181 31.101 1.00 87.19 140 GLU A N 1
ATOM 1130 C CA . GLU A 1 140 ? 7.637 5.678 29.993 1.00 87.19 140 GLU A CA 1
ATOM 1131 C C . GLU A 1 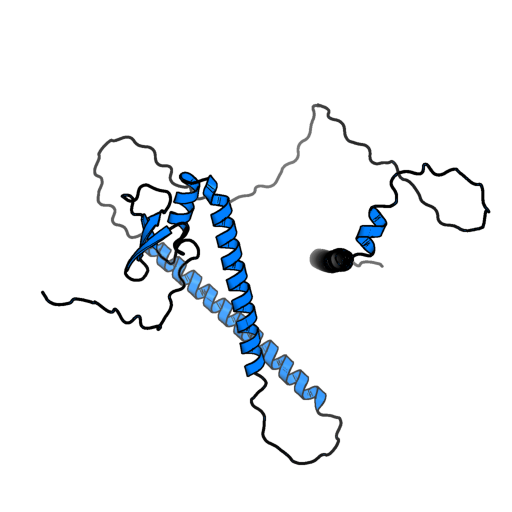140 ? 7.453 6.523 28.716 1.00 87.19 140 GLU A C 1
ATOM 1133 O O . GLU A 1 140 ? 8.401 6.769 27.966 1.00 87.19 140 GLU A O 1
ATOM 1138 N N . GLN A 1 141 ? 6.235 7.013 28.464 1.00 87.12 141 GLN A N 1
ATOM 1139 C CA . GLN A 1 141 ? 5.943 7.869 27.315 1.00 87.12 141 GLN A CA 1
ATOM 1140 C C . GLN A 1 141 ? 6.565 9.268 27.451 1.00 87.12 141 GLN A C 1
ATOM 1142 O O . GLN A 1 141 ? 7.048 9.820 26.454 1.00 87.12 141 GLN A O 1
ATOM 1147 N N . GLU A 1 142 ? 6.588 9.817 28.666 1.00 90.88 142 GLU A N 1
ATOM 1148 C CA . GLU A 1 142 ? 7.262 11.072 29.008 1.00 90.88 142 GLU A CA 1
ATOM 1149 C C . GLU A 1 142 ? 8.787 10.941 28.878 1.00 90.88 142 GLU A C 1
ATOM 1151 O O . GLU A 1 142 ? 9.423 11.760 28.212 1.00 90.88 142 GLU A O 1
ATOM 1156 N N . GLU A 1 143 ? 9.368 9.852 29.387 1.00 89.56 143 GLU A N 1
ATOM 1157 C CA . GLU A 1 143 ? 10.797 9.553 29.249 1.00 89.56 143 GLU A CA 1
ATOM 1158 C C . GLU A 1 143 ? 11.199 9.406 27.768 1.00 89.56 143 GLU A C 1
ATOM 1160 O O . GLU A 1 143 ? 12.163 10.017 27.298 1.00 89.56 143 GLU A O 1
ATOM 1165 N N . ALA A 1 144 ? 10.397 8.693 26.971 1.00 84.81 144 ALA A N 1
ATOM 1166 C CA . ALA A 1 144 ? 10.622 8.568 25.532 1.00 84.81 144 ALA A CA 1
ATOM 1167 C C . ALA A 1 144 ? 10.484 9.909 24.782 1.00 84.81 144 ALA A C 1
ATOM 1169 O O . ALA A 1 144 ? 11.120 10.120 23.742 1.00 84.81 144 ALA A O 1
ATOM 1170 N N . ALA A 1 145 ? 9.637 10.830 25.252 1.00 85.62 145 ALA A N 1
ATOM 1171 C CA . ALA A 1 145 ? 9.541 12.184 24.703 1.00 85.62 145 ALA A CA 1
ATOM 1172 C C . ALA A 1 145 ? 10.771 13.036 25.068 1.00 85.62 145 ALA A C 1
ATOM 1174 O O . ALA A 1 145 ? 11.309 13.733 24.199 1.00 85.62 145 ALA A O 1
ATOM 1175 N N . ALA A 1 146 ? 11.274 12.917 26.297 1.00 89.94 146 ALA A N 1
ATOM 1176 C CA . ALA A 1 146 ? 12.500 13.578 26.739 1.00 89.94 146 ALA A CA 1
ATOM 1177 C C . ALA A 1 146 ? 13.723 13.107 25.933 1.00 89.94 146 ALA A C 1
ATOM 1179 O O . ALA A 1 146 ? 14.468 13.934 25.402 1.00 89.94 146 ALA A O 1
ATOM 1180 N N . ILE A 1 147 ? 13.877 11.793 25.726 1.00 88.25 147 ILE A N 1
ATOM 1181 C CA . ILE A 1 147 ? 14.966 11.221 24.913 1.00 88.25 147 ILE A CA 1
ATOM 1182 C C . ILE A 1 147 ? 14.898 11.729 23.467 1.00 88.25 147 ILE A C 1
ATOM 1184 O O . ILE A 1 147 ? 15.913 12.148 22.908 1.00 88.25 147 ILE A O 1
ATOM 1188 N N . ARG A 1 148 ? 13.705 11.752 22.856 1.00 85.50 148 ARG A N 1
ATOM 1189 C CA . ARG A 1 148 ? 13.523 12.289 21.494 1.00 85.50 148 ARG A CA 1
ATOM 1190 C C . ARG A 1 148 ? 13.922 13.759 21.393 1.00 85.50 148 ARG A C 1
ATOM 1192 O O . ARG A 1 148 ? 14.579 14.144 20.428 1.00 85.50 148 ARG A O 1
ATOM 1199 N N . THR A 1 149 ? 13.579 14.553 22.401 1.00 85.44 149 THR A N 1
ATOM 1200 C CA . THR A 1 149 ? 13.941 15.974 22.466 1.00 85.44 149 THR A CA 1
ATOM 1201 C C . THR A 1 149 ? 15.453 16.150 22.619 1.00 85.44 149 THR A C 1
ATOM 1203 O O . THR A 1 149 ? 16.056 16.976 21.936 1.00 85.44 149 THR A O 1
ATOM 1206 N N . HIS A 1 150 ? 16.096 15.319 23.440 1.00 84.25 150 HIS A N 1
ATOM 1207 C CA . HIS A 1 150 ? 17.545 15.333 23.619 1.00 84.25 150 HIS A CA 1
ATOM 1208 C C . HIS A 1 150 ? 18.300 14.934 22.338 1.00 84.25 150 HIS A C 1
ATOM 1210 O O . HIS A 1 150 ? 19.270 15.591 21.963 1.00 84.25 150 HIS A O 1
ATOM 1216 N N . ILE A 1 151 ? 17.831 13.910 21.614 1.00 85.56 151 ILE A N 1
ATOM 1217 C CA . ILE A 1 151 ? 18.402 13.504 20.316 1.00 85.56 151 ILE A CA 1
ATOM 1218 C C . ILE A 1 151 ? 18.253 14.625 19.280 1.00 85.56 151 ILE A C 1
ATOM 1220 O O . ILE A 1 151 ? 19.206 14.924 18.560 1.00 85.56 151 ILE A O 1
ATOM 1224 N N . TYR A 1 152 ? 17.085 15.271 19.229 1.00 79.88 152 TYR A N 1
ATOM 1225 C CA . TYR A 1 152 ? 16.837 16.400 18.333 1.00 79.88 152 TYR A CA 1
ATOM 1226 C C . TYR A 1 152 ? 17.774 17.581 18.624 1.00 79.88 152 TYR A C 1
ATOM 1228 O O . TYR A 1 152 ? 18.420 18.094 17.712 1.00 79.88 152 TYR A O 1
ATOM 1236 N N . ASN A 1 153 ? 17.925 17.963 19.895 1.00 79.31 153 ASN A N 1
ATOM 1237 C CA . ASN A 1 153 ? 18.820 19.051 20.295 1.00 79.31 153 ASN A CA 1
ATOM 1238 C C . ASN A 1 153 ? 20.297 18.715 20.037 1.00 79.31 153 ASN A C 1
ATOM 1240 O O . ASN A 1 153 ? 21.042 19.572 19.564 1.00 79.31 153 ASN A O 1
ATOM 1244 N N . ARG A 1 154 ? 20.709 17.460 20.260 1.00 75.00 154 ARG A N 1
ATOM 1245 C CA . ARG A 1 154 ? 22.066 16.990 19.944 1.00 75.00 154 ARG A CA 1
ATOM 1246 C C . ARG A 1 154 ? 22.365 17.073 18.444 1.00 75.00 154 ARG A C 1
ATOM 1248 O O . ARG A 1 154 ? 23.427 17.554 18.069 1.00 75.00 154 ARG A O 1
ATOM 1255 N N . CYS A 1 155 ? 21.424 16.669 17.588 1.00 72.31 155 CYS A N 1
ATOM 1256 C CA . CYS A 1 155 ? 21.586 16.790 16.134 1.00 72.31 155 CYS A CA 1
ATOM 1257 C C . CYS A 1 155 ? 21.579 18.252 15.663 1.00 72.31 155 CYS A C 1
ATOM 1259 O O . CYS A 1 155 ? 22.266 18.590 14.703 1.00 72.31 155 CYS A O 1
ATOM 1261 N N . LYS A 1 156 ? 20.826 19.129 16.340 1.00 70.44 156 LYS A N 1
ATOM 1262 C CA . LYS A 1 156 ? 20.769 20.559 16.018 1.00 70.44 156 LYS A CA 1
ATOM 1263 C C . LYS A 1 156 ? 22.088 21.281 16.319 1.00 70.44 156 LYS A C 1
ATOM 1265 O O . LYS A 1 156 ? 22.505 22.107 15.518 1.00 70.44 156 LYS A O 1
ATOM 1270 N N . LEU A 1 157 ? 22.752 20.955 17.429 1.00 64.69 157 LEU A N 1
ATOM 1271 C CA . LEU A 1 157 ? 24.039 21.563 17.801 1.00 64.69 157 LEU A CA 1
ATOM 1272 C C . LEU A 1 157 ? 25.186 21.118 16.880 1.00 64.69 157 LEU A C 1
ATOM 1274 O O . LEU A 1 157 ? 26.046 21.921 16.538 1.00 64.69 157 LEU A O 1
ATOM 1278 N N . GLN A 1 158 ? 25.154 19.876 16.392 1.00 58.81 158 GLN A N 1
ATOM 1279 C CA . GLN A 1 158 ? 26.192 19.338 15.506 1.00 58.81 158 GLN A CA 1
ATOM 1280 C C . GLN A 1 158 ? 26.143 19.903 14.068 1.00 58.81 158 GLN A C 1
ATOM 1282 O O . GLN A 1 158 ? 27.086 19.726 13.305 1.00 58.81 158 GLN A O 1
ATOM 1287 N N . LEU A 1 159 ? 25.068 20.608 13.696 1.00 56.66 159 LEU A N 1
ATOM 1288 C CA . LEU A 1 159 ? 24.941 21.324 12.417 1.00 56.66 159 LEU A CA 1
ATOM 1289 C C . LEU A 1 159 ? 25.448 22.776 12.471 1.00 56.66 159 LEU A C 1
ATOM 1291 O O . LEU A 1 159 ? 25.459 23.442 11.438 1.00 56.66 159 LEU A O 1
ATOM 1295 N N . GLN A 1 160 ? 25.855 23.272 13.645 1.00 53.44 160 GLN A N 1
ATOM 1296 C CA . GLN A 1 160 ? 26.325 24.650 13.827 1.00 53.44 160 GLN A CA 1
ATOM 1297 C C . GLN A 1 160 ? 27.858 24.762 13.965 1.00 53.44 160 GLN A C 1
ATOM 1299 O O . GLN A 1 16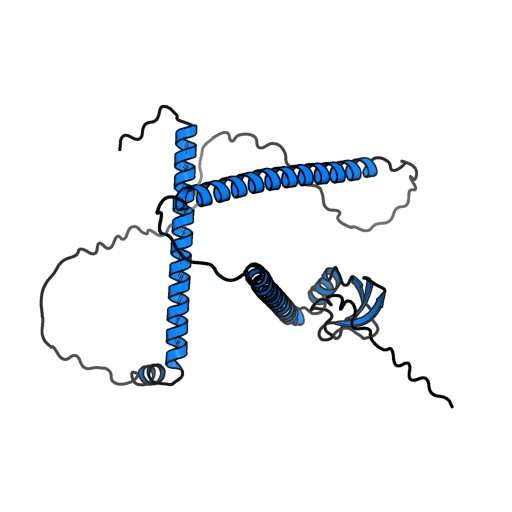0 ? 28.388 25.867 13.946 1.00 53.44 160 GLN A O 1
ATOM 1304 N N . GLU A 1 161 ? 28.575 23.634 14.016 1.00 49.44 161 GLU A N 1
ATOM 1305 C CA . GLU A 1 161 ? 30.044 23.556 13.992 1.00 49.44 161 GLU A CA 1
ATOM 1306 C C . GLU A 1 161 ? 30.533 22.963 12.660 1.00 49.44 161 GLU A C 1
ATOM 1308 O O . GLU A 1 161 ? 31.006 21.831 12.592 1.00 49.44 161 GLU A O 1
ATOM 1313 N N . MET A 1 162 ? 30.408 23.721 11.570 1.00 47.22 162 MET A N 1
ATOM 1314 C CA . MET A 1 162 ? 31.204 23.480 10.363 1.00 47.22 162 MET A CA 1
ATOM 1315 C C . MET A 1 162 ? 32.095 24.705 10.131 1.00 47.22 162 MET A C 1
ATOM 1317 O O . MET A 1 162 ? 31.567 25.816 10.068 1.00 47.22 162 MET A O 1
ATOM 1321 N N . PRO A 1 163 ? 33.429 24.540 10.041 1.00 50.56 163 PRO A N 1
ATOM 1322 C CA . PRO A 1 163 ? 34.349 25.658 9.905 1.00 50.56 163 PRO A CA 1
ATOM 1323 C C . PRO A 1 163 ? 34.165 26.373 8.564 1.00 50.56 163 PRO A C 1
ATOM 1325 O O . PRO A 1 163 ? 34.104 25.769 7.492 1.00 50.56 163 PRO A O 1
ATOM 1328 N N . GLU A 1 164 ? 34.100 27.695 8.661 1.00 52.50 164 GLU A N 1
ATOM 1329 C CA . GLU A 1 164 ? 33.896 28.669 7.594 1.00 52.50 164 GLU A CA 1
ATOM 1330 C C . GLU A 1 164 ? 35.181 28.873 6.769 1.00 52.50 164 GLU A C 1
ATOM 1332 O O . GLU A 1 164 ? 35.727 29.969 6.667 1.00 52.50 164 GLU A O 1
ATOM 1337 N N . SER A 1 165 ? 35.717 27.803 6.184 1.00 52.12 165 SER A N 1
ATOM 1338 C CA . SER A 1 165 ? 36.893 27.891 5.317 1.00 52.12 165 SER A CA 1
ATOM 1339 C C . SER A 1 165 ? 36.724 27.008 4.091 1.00 52.12 165 SER A C 1
ATOM 1341 O O . SER A 1 165 ? 37.050 25.826 4.129 1.00 52.12 165 SER A O 1
ATOM 1343 N N . LEU A 1 166 ? 36.189 27.605 3.021 1.00 41.06 166 LEU A N 1
ATOM 1344 C CA . LEU A 1 166 ? 36.545 27.383 1.611 1.00 41.06 166 LEU A CA 1
ATOM 1345 C C . LEU A 1 166 ? 35.623 28.255 0.740 1.00 41.06 166 LEU A C 1
ATOM 1347 O O . LEU A 1 166 ? 34.597 27.817 0.228 1.00 41.06 166 LEU A O 1
ATOM 1351 N N . LYS A 1 167 ? 36.001 29.528 0.579 1.00 43.91 167 LYS A N 1
ATOM 1352 C CA . LYS A 1 167 ? 35.545 30.345 -0.549 1.00 43.91 167 LYS A CA 1
ATOM 1353 C C . LYS A 1 167 ? 36.454 30.016 -1.730 1.00 43.91 167 LYS A C 1
ATOM 1355 O O . LYS A 1 167 ? 37.592 30.470 -1.763 1.00 43.91 167 LYS A O 1
ATOM 1360 N N . VAL A 1 168 ? 35.956 29.228 -2.678 1.00 41.91 168 VAL A N 1
ATOM 1361 C CA . VAL A 1 168 ? 36.538 29.121 -4.019 1.00 41.91 168 VAL A CA 1
ATOM 1362 C C . VAL A 1 168 ? 35.452 29.491 -5.018 1.00 41.91 168 VAL A C 1
ATOM 1364 O O . VAL A 1 168 ? 34.395 28.871 -5.086 1.00 41.91 168 VAL A O 1
ATOM 1367 N N . THR A 1 169 ? 35.726 30.563 -5.747 1.00 47.19 169 THR A N 1
ATOM 1368 C CA . THR A 1 169 ? 34.984 31.061 -6.900 1.00 47.19 169 THR A CA 1
ATOM 1369 C C . THR A 1 169 ? 35.113 30.099 -8.076 1.00 47.19 169 THR A C 1
ATOM 1371 O O . THR A 1 169 ? 36.230 29.840 -8.516 1.00 47.19 169 THR A O 1
ATOM 1374 N N . ALA A 1 170 ? 33.992 29.650 -8.639 1.00 36.19 170 ALA A N 1
ATOM 1375 C CA . ALA A 1 170 ? 33.914 29.253 -10.041 1.00 36.19 170 ALA A CA 1
ATOM 1376 C C . ALA A 1 170 ? 32.459 29.311 -10.520 1.00 36.19 170 ALA A C 1
ATOM 1378 O O . ALA A 1 170 ? 31.574 28.663 -9.967 1.00 36.19 170 ALA A O 1
ATOM 1379 N N . ASN A 1 171 ? 32.246 30.117 -11.556 1.00 44.34 171 ASN A N 1
ATOM 1380 C CA . ASN A 1 171 ? 31.031 30.176 -12.352 1.00 44.34 171 ASN A CA 1
ATOM 1381 C C . ASN A 1 171 ? 30.769 28.817 -13.013 1.00 44.34 171 ASN A C 1
ATOM 1383 O O . ASN A 1 171 ? 31.676 28.274 -13.644 1.00 44.34 171 ASN A O 1
ATOM 1387 N N . SER A 1 172 ? 29.537 28.319 -12.946 1.00 37.19 172 SER A N 1
ATOM 1388 C CA . SER A 1 172 ? 28.850 27.672 -14.073 1.00 37.19 172 SER A CA 1
ATOM 1389 C C . SER A 1 172 ? 27.395 27.407 -13.710 1.00 37.19 172 SER A C 1
ATOM 1391 O O . SER A 1 172 ? 27.060 27.041 -12.585 1.00 37.19 172 SER A O 1
ATOM 1393 N N . GLU A 1 173 ? 26.553 27.668 -14.693 1.00 50.62 173 GLU A N 1
ATOM 1394 C CA . GLU A 1 173 ? 25.109 27.532 -14.702 1.00 50.62 173 GLU A CA 1
ATOM 1395 C C . GLU A 1 173 ? 24.709 26.064 -14.496 1.00 50.62 173 GLU A C 1
ATOM 1397 O O . GLU A 1 173 ? 25.202 25.195 -15.205 1.00 50.62 173 GLU A O 1
ATOM 1402 N N . ASP A 1 174 ? 23.833 25.780 -13.528 1.00 35.19 174 ASP A N 1
ATOM 1403 C CA . ASP A 1 174 ? 22.664 24.925 -13.761 1.00 35.19 174 ASP A CA 1
ATOM 1404 C C . ASP A 1 174 ? 21.741 24.870 -12.536 1.00 35.19 174 ASP A C 1
ATOM 1406 O O . ASP A 1 174 ? 22.147 24.725 -11.381 1.00 35.19 174 ASP A O 1
ATOM 1410 N N . SER A 1 175 ? 20.450 25.025 -12.815 1.00 50.75 175 SER A N 1
ATOM 1411 C CA . SER A 1 175 ? 19.376 25.182 -11.839 1.00 50.75 175 SER A CA 1
ATOM 1412 C C . SER A 1 175 ? 19.021 23.868 -11.143 1.00 50.75 175 SER A C 1
ATOM 1414 O O . SER A 1 175 ? 18.496 22.950 -11.772 1.00 50.75 175 SER A O 1
ATOM 1416 N N . VAL A 1 176 ? 19.166 23.813 -9.813 1.00 41.31 176 VAL A N 1
ATOM 1417 C CA . VAL A 1 176 ? 18.520 22.785 -8.981 1.00 41.31 176 VAL A CA 1
ATOM 1418 C C . VAL A 1 176 ? 17.862 23.431 -7.759 1.00 41.31 176 VAL A C 1
ATOM 1420 O O . VAL A 1 176 ? 18.514 23.975 -6.873 1.00 41.31 176 VAL A O 1
ATOM 1423 N N . ASN A 1 177 ? 16.531 23.358 -7.741 1.00 45.62 177 ASN A N 1
ATOM 1424 C CA . ASN A 1 177 ? 15.647 23.811 -6.671 1.00 45.62 177 ASN A CA 1
ATOM 1425 C C . ASN A 1 177 ? 15.906 23.052 -5.356 1.00 45.62 177 ASN A C 1
ATOM 1427 O O . ASN A 1 177 ? 15.752 21.829 -5.306 1.00 45.62 177 ASN A O 1
ATOM 1431 N N . LEU A 1 178 ? 16.205 23.790 -4.282 1.00 44.22 178 LEU A N 1
ATOM 1432 C CA . LEU A 1 178 ? 16.231 23.288 -2.905 1.00 44.22 178 LEU A CA 1
ATOM 1433 C C . LEU A 1 178 ? 14.935 23.693 -2.163 1.00 44.22 178 LEU A C 1
ATOM 1435 O O . LEU A 1 178 ? 14.450 24.809 -2.371 1.00 44.22 178 LEU A O 1
ATOM 1439 N N . PRO A 1 179 ? 14.354 22.848 -1.285 1.00 47.22 179 PRO A N 1
ATOM 1440 C CA . PRO A 1 179 ? 13.090 23.153 -0.620 1.00 47.22 179 PRO A CA 1
ATOM 1441 C C . PRO A 1 179 ? 13.278 24.189 0.492 1.00 47.22 179 PRO A C 1
ATOM 1443 O O . PRO A 1 179 ? 14.030 23.986 1.445 1.00 47.22 179 PRO A O 1
ATOM 1446 N N . ARG A 1 180 ? 12.542 25.293 0.374 1.00 53.38 180 ARG A N 1
ATOM 1447 C CA . ARG A 1 180 ? 12.439 26.376 1.356 1.00 53.38 180 ARG A CA 1
ATOM 1448 C C . ARG A 1 180 ? 11.708 25.885 2.621 1.00 53.38 180 ARG A C 1
ATOM 1450 O O . ARG A 1 180 ? 10.613 25.338 2.485 1.00 53.38 180 ARG A O 1
ATOM 1457 N N . PRO A 1 181 ? 12.236 26.085 3.842 1.00 49.34 181 PRO A N 1
ATOM 1458 C CA . PRO A 1 181 ? 11.491 25.781 5.059 1.00 49.34 181 PRO A CA 1
ATOM 1459 C C . PRO A 1 181 ? 10.361 26.799 5.257 1.00 49.34 181 PRO A C 1
ATOM 1461 O O . PRO A 1 181 ? 10.566 28.011 5.172 1.00 49.34 181 PRO A O 1
ATOM 1464 N N . VAL A 1 182 ? 9.152 26.292 5.501 1.00 43.81 182 VAL A N 1
ATOM 1465 C CA . VAL A 1 182 ? 7.954 27.095 5.760 1.00 43.81 182 VAL A CA 1
ATOM 1466 C C . VAL A 1 182 ? 8.058 27.695 7.161 1.00 43.81 182 VAL A C 1
ATOM 1468 O O . VAL A 1 182 ? 8.056 26.983 8.163 1.00 43.81 182 VAL A O 1
ATOM 1471 N N . ASN A 1 183 ? 8.161 29.020 7.206 1.00 40.16 183 ASN A N 1
ATOM 1472 C CA . ASN A 1 183 ? 8.044 29.827 8.409 1.00 40.16 183 ASN A CA 1
ATOM 1473 C C . ASN A 1 183 ? 6.561 29.882 8.810 1.00 40.16 183 ASN A C 1
ATOM 1475 O O . ASN A 1 183 ? 5.752 30.485 8.107 1.00 40.16 183 ASN A O 1
ATOM 1479 N N . VAL A 1 184 ? 6.199 29.215 9.904 1.00 50.56 184 VAL A N 1
ATOM 1480 C CA . VAL A 1 184 ? 4.874 29.327 10.518 1.00 50.56 184 VAL A CA 1
ATOM 1481 C C . VAL A 1 184 ? 5.022 30.280 11.688 1.00 50.56 184 VAL A C 1
ATOM 1483 O O . VAL A 1 184 ? 5.532 29.866 12.722 1.00 50.56 184 VAL A O 1
ATOM 1486 N N . ASN A 1 185 ? 4.608 31.538 11.517 1.00 40.16 185 ASN A N 1
ATOM 1487 C CA . ASN A 1 185 ? 4.209 32.398 12.628 1.00 40.16 185 ASN A CA 1
ATOM 1488 C C . ASN A 1 185 ? 3.405 33.627 12.161 1.00 40.16 185 ASN A C 1
ATOM 1490 O O . ASN A 1 185 ? 3.739 34.268 11.168 1.00 40.16 185 ASN A O 1
ATOM 1494 N N . PHE A 1 186 ? 2.400 33.949 12.985 1.00 37.00 186 PHE A N 1
ATOM 1495 C CA . PHE A 1 186 ? 1.528 35.133 13.029 1.00 37.00 186 PHE A CA 1
ATOM 1496 C C . PHE A 1 186 ? 0.282 35.169 12.128 1.00 37.00 186 PHE A C 1
ATOM 1498 O O . PHE A 1 186 ? 0.217 35.854 11.112 1.00 37.00 186 PHE A O 1
ATOM 1505 N N . ILE A 1 187 ? -0.776 34.519 12.627 1.00 39.25 187 ILE A N 1
ATOM 1506 C CA . ILE A 1 187 ? -2.173 34.889 12.362 1.00 39.25 187 ILE A CA 1
ATOM 1507 C C . ILE A 1 187 ? -2.439 36.229 13.067 1.00 39.25 187 ILE A C 1
ATOM 1509 O O . ILE A 1 187 ? -2.290 36.335 14.285 1.00 39.25 187 ILE A O 1
ATOM 1513 N N . LYS A 1 188 ? -2.817 37.250 12.295 1.00 43.22 188 LYS A N 1
ATOM 1514 C CA . LYS A 1 188 ? -3.268 38.566 12.772 1.00 43.22 188 LYS A CA 1
ATOM 1515 C C . LYS A 1 188 ? -4.793 38.653 12.572 1.00 43.22 188 LYS A C 1
ATOM 1517 O O . LYS A 1 188 ? -5.268 38.150 11.555 1.00 43.22 188 LYS A O 1
ATOM 1522 N N . PRO A 1 189 ? -5.558 39.231 13.517 1.00 40.06 189 PRO A N 1
ATOM 1523 C CA . PRO A 1 189 ? -7.017 39.172 13.505 1.00 40.06 189 PRO A CA 1
ATOM 1524 C C . PRO A 1 189 ? -7.649 40.030 12.402 1.00 40.06 189 PRO A C 1
ATOM 1526 O O . PRO A 1 189 ? -7.216 41.147 12.119 1.00 40.06 189 PRO A O 1
ATOM 1529 N N . GLU A 1 190 ? -8.693 39.452 11.818 1.00 38.16 190 GLU A N 1
ATOM 1530 C CA . GLU A 1 190 ? -9.567 39.951 10.762 1.00 38.16 190 GLU A CA 1
ATOM 1531 C C . GLU A 1 190 ? -10.292 41.239 11.185 1.00 38.16 190 GLU A C 1
ATOM 1533 O O . GLU A 1 190 ? -10.949 41.287 12.228 1.00 38.16 190 GLU A O 1
ATOM 1538 N N . ARG A 1 191 ? -10.166 42.298 10.373 1.00 43.12 191 ARG A N 1
ATOM 1539 C CA . ARG A 1 191 ? -10.962 43.523 10.489 1.00 43.12 191 ARG A CA 1
ATOM 1540 C C . ARG A 1 191 ? -11.934 43.611 9.314 1.00 43.12 191 ARG A C 1
ATOM 1542 O O . ARG A 1 191 ? -11.538 43.705 8.160 1.00 43.12 191 ARG A O 1
ATOM 1549 N N . GLN A 1 192 ? -13.199 43.603 9.698 1.00 42.75 192 GLN A N 1
ATOM 1550 C CA . GLN A 1 192 ? -14.420 43.957 8.988 1.00 42.75 192 GLN A CA 1
ATOM 1551 C C . GLN A 1 192 ? -14.283 45.222 8.117 1.00 42.75 192 GLN A C 1
ATOM 1553 O O . GLN A 1 192 ? -13.911 46.272 8.641 1.00 42.75 192 GLN A O 1
ATOM 1558 N N . GLN A 1 193 ? -14.672 45.148 6.837 1.00 39.91 193 GLN A N 1
ATOM 1559 C CA . GLN A 1 193 ? -15.387 46.229 6.144 1.00 39.91 193 GLN A CA 1
ATOM 1560 C C . GLN A 1 193 ? -16.052 45.759 4.840 1.00 39.91 193 GLN A C 1
ATOM 1562 O O . GLN A 1 193 ? -15.601 44.840 4.166 1.00 39.91 193 GLN A O 1
ATOM 1567 N N . GLN A 1 194 ? -17.197 46.385 4.589 1.00 38.88 194 GLN A N 1
ATOM 1568 C CA . GLN A 1 194 ? -18.251 46.066 3.633 1.00 38.88 194 GLN A CA 1
ATOM 1569 C C . GLN A 1 194 ? -17.940 46.520 2.195 1.00 38.88 194 GLN A C 1
ATOM 1571 O O . GLN A 1 194 ? -17.179 47.461 1.997 1.00 38.88 194 GLN A O 1
ATOM 1576 N N . ALA A 1 195 ? -18.700 45.929 1.259 1.00 34.38 195 ALA A N 1
ATOM 1577 C CA . ALA A 1 195 ? -19.430 46.579 0.155 1.00 34.38 195 ALA A CA 1
ATOM 1578 C C . ALA A 1 195 ? -19.062 46.202 -1.307 1.00 34.38 195 ALA A C 1
ATOM 1580 O O . ALA A 1 195 ? -18.075 46.668 -1.854 1.00 34.38 195 ALA A O 1
ATOM 1581 N N . ILE A 1 196 ? -20.004 45.454 -1.917 1.00 34.97 196 ILE A N 1
ATOM 1582 C CA . ILE A 1 196 ? -20.636 45.614 -3.253 1.00 34.97 196 ILE A CA 1
ATOM 1583 C C . ILE A 1 196 ? -19.763 45.398 -4.520 1.00 34.97 196 ILE A C 1
ATOM 1585 O O . ILE A 1 196 ? -18.880 46.187 -4.817 1.00 34.97 196 ILE A O 1
ATOM 1589 N N . VAL A 1 197 ? -20.089 44.379 -5.338 1.00 34.75 197 VAL A N 1
ATOM 1590 C CA . VAL A 1 197 ? -20.770 44.462 -6.665 1.00 34.75 197 VAL A CA 1
ATOM 1591 C C . VAL A 1 197 ? -20.880 43.048 -7.279 1.00 34.75 197 VAL A C 1
ATOM 1593 O O . VAL A 1 197 ? -19.993 42.213 -7.154 1.00 34.75 197 VAL A O 1
ATOM 1596 N N . ALA A 1 198 ? -22.036 42.823 -7.902 1.00 35.50 198 ALA A N 1
ATOM 1597 C CA . ALA A 1 198 ? -22.607 41.636 -8.529 1.00 35.50 198 ALA A CA 1
ATOM 1598 C C . ALA A 1 198 ? -21.717 40.791 -9.464 1.00 35.50 198 ALA A C 1
ATOM 1600 O O . ALA A 1 198 ? -20.974 41.333 -10.274 1.00 35.50 198 ALA A O 1
ATOM 1601 N N . GLN A 1 199 ? -21.973 39.478 -9.490 1.00 36.72 199 GLN A N 1
ATOM 1602 C CA . GLN A 1 199 ? -22.582 38.813 -10.652 1.00 36.72 199 GLN A CA 1
ATOM 1603 C C . GLN A 1 199 ? -23.115 37.419 -10.277 1.00 36.72 199 GLN A C 1
ATOM 1605 O O . GLN A 1 199 ? -22.602 36.739 -9.395 1.00 36.72 199 GLN A O 1
ATOM 1610 N N . SER A 1 200 ? -24.235 37.098 -10.909 1.00 40.03 200 SER A N 1
ATOM 1611 C CA . SER A 1 200 ? -25.135 35.960 -10.752 1.00 40.03 200 SER A CA 1
ATOM 1612 C C . SER A 1 200 ? -24.510 34.605 -11.072 1.00 40.03 200 SER A C 1
ATOM 1614 O O . SER A 1 200 ? -23.842 34.497 -12.090 1.00 40.03 200 SER A O 1
ATOM 1616 N N . ASP A 1 201 ? -24.876 33.573 -10.306 1.00 38.28 201 ASP A N 1
ATOM 1617 C CA . ASP A 1 201 ? -25.259 32.277 -10.873 1.00 38.28 201 ASP A CA 1
ATOM 1618 C C . ASP A 1 201 ? -26.210 31.520 -9.930 1.00 38.28 201 ASP A C 1
ATOM 1620 O O . ASP A 1 201 ? -26.130 31.591 -8.704 1.00 38.2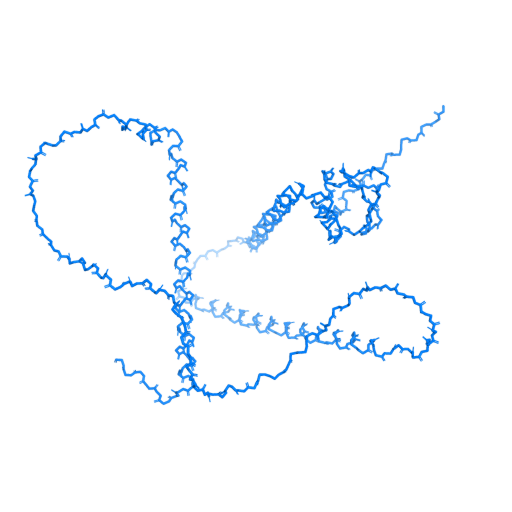8 201 ASP A O 1
ATOM 1624 N N . SER A 1 202 ? -27.187 30.873 -10.555 1.00 48.88 202 SER A N 1
ATOM 1625 C CA . SER A 1 202 ? -28.427 30.302 -10.026 1.00 48.88 202 SER A CA 1
ATOM 1626 C C . SER A 1 202 ? -28.259 29.299 -8.876 1.00 48.88 202 SER A C 1
ATOM 1628 O O . SER A 1 202 ? -27.687 28.224 -9.059 1.00 48.88 202 SER A O 1
ATOM 1630 N N . ALA A 1 203 ? -28.865 29.598 -7.723 1.00 39.28 203 ALA A N 1
ATOM 1631 C CA . ALA A 1 203 ? -29.084 28.634 -6.649 1.00 39.28 203 ALA A CA 1
ATOM 1632 C C . ALA A 1 203 ? -30.341 27.792 -6.931 1.00 39.28 203 ALA A C 1
ATOM 1634 O O . ALA A 1 203 ? -31.406 28.321 -7.244 1.00 39.28 203 ALA A O 1
ATOM 1635 N N . ILE A 1 204 ? -30.194 26.473 -6.812 1.00 48.03 204 ILE A N 1
ATOM 1636 C CA . ILE A 1 204 ? -31.274 25.488 -6.887 1.00 48.03 204 ILE A CA 1
ATOM 1637 C C . ILE A 1 204 ? -32.106 25.594 -5.606 1.00 48.03 204 ILE A C 1
ATOM 1639 O O . ILE A 1 204 ? -31.604 25.372 -4.504 1.00 48.03 204 ILE A O 1
ATOM 1643 N N . ASP A 1 205 ? -33.376 25.943 -5.773 1.00 42.72 205 ASP A N 1
ATOM 1644 C CA . ASP A 1 205 ? -34.372 26.017 -4.713 1.00 42.72 205 ASP A CA 1
ATOM 1645 C C . ASP A 1 205 ? -34.811 24.602 -4.285 1.00 42.72 205 ASP A C 1
ATOM 1647 O O . ASP A 1 205 ? -35.364 23.839 -5.079 1.00 42.72 205 ASP A O 1
ATOM 1651 N N . LEU A 1 206 ? -34.538 24.239 -3.028 1.00 47.94 206 LEU A N 1
ATOM 1652 C CA . LEU A 1 206 ? -34.939 22.967 -2.407 1.00 47.94 206 LEU A CA 1
ATOM 1653 C C . LEU A 1 206 ? -36.152 23.118 -1.472 1.00 47.94 206 LEU A C 1
ATOM 1655 O O . LEU A 1 206 ? -36.425 22.228 -0.668 1.00 47.94 206 LEU A O 1
ATOM 1659 N N . SER A 1 207 ? -36.919 24.206 -1.569 1.00 43.75 207 SER A N 1
ATOM 1660 C CA . SER A 1 207 ? -38.094 24.439 -0.717 1.00 43.75 207 SER A CA 1
ATOM 1661 C C . SER A 1 207 ? -39.389 23.782 -1.222 1.00 43.75 207 SER A C 1
ATOM 1663 O O . SER A 1 207 ? -40.485 24.310 -1.043 1.00 43.75 207 SER A O 1
ATOM 1665 N N . ARG A 1 208 ? -39.303 22.569 -1.791 1.00 43.59 208 ARG A N 1
ATOM 1666 C CA . ARG A 1 208 ? -40.490 21.746 -2.086 1.00 43.59 208 ARG A CA 1
ATOM 1667 C C . ARG A 1 208 ? -40.617 20.584 -1.107 1.00 43.59 208 ARG A C 1
ATOM 1669 O O . ARG A 1 208 ? -40.304 19.434 -1.395 1.00 43.59 208 ARG A O 1
ATOM 1676 N N . SER A 1 209 ? -41.099 20.940 0.075 1.00 37.50 209 SER A N 1
ATOM 1677 C CA . SER A 1 209 ? -41.598 20.056 1.122 1.00 37.50 209 SER A CA 1
ATOM 1678 C C . SER A 1 209 ? -42.734 19.177 0.582 1.00 37.50 209 SER A C 1
ATOM 1680 O O . SER A 1 209 ? -43.792 19.697 0.228 1.00 37.50 209 SER A O 1
ATOM 1682 N N . SER A 1 210 ? -42.566 17.853 0.555 1.00 39.38 210 SER A N 1
ATOM 1683 C CA . SER A 1 210 ? -43.697 16.919 0.473 1.00 39.38 210 SER A CA 1
ATOM 1684 C C . SER A 1 210 ? -43.907 16.270 1.835 1.00 39.38 210 SER A C 1
ATOM 1686 O O . SER A 1 210 ? -43.209 15.334 2.226 1.00 39.38 210 SER A O 1
ATOM 1688 N N . SER A 1 211 ? -44.868 16.849 2.547 1.00 42.94 211 SER A N 1
ATOM 1689 C CA . SER A 1 211 ? -45.572 16.290 3.692 1.00 42.94 211 SER A CA 1
ATOM 1690 C C . SER A 1 211 ? -46.173 14.932 3.320 1.00 42.94 211 SER A C 1
ATOM 1692 O O . SER A 1 211 ? -46.959 14.857 2.377 1.00 42.94 211 SER A O 1
ATOM 1694 N N . PHE A 1 212 ? -45.827 13.876 4.053 1.00 39.44 212 PHE A N 1
ATOM 1695 C CA . PHE A 1 212 ? -46.615 12.648 4.068 1.00 39.44 212 PHE A CA 1
ATOM 1696 C C . PHE A 1 212 ? -47.225 12.507 5.457 1.00 39.44 212 PHE A C 1
ATOM 1698 O O . PHE A 1 212 ? -46.549 12.162 6.425 1.00 39.44 212 PHE A O 1
ATOM 1705 N N . GLN A 1 213 ? -48.506 12.867 5.521 1.00 40.59 213 GLN A N 1
ATOM 1706 C CA . GLN A 1 213 ? -49.418 12.545 6.607 1.00 40.59 213 GLN A CA 1
ATOM 1707 C C . GLN A 1 213 ? -49.669 11.036 6.636 1.00 40.59 213 GLN A C 1
ATOM 1709 O O . GLN A 1 213 ? -49.877 10.400 5.603 1.00 40.59 213 GLN A O 1
ATOM 1714 N N . SER A 1 214 ? -49.648 10.503 7.848 1.00 48.59 214 SER A N 1
ATOM 1715 C CA . SER A 1 214 ? -50.282 9.259 8.255 1.00 48.59 214 SER A CA 1
ATOM 1716 C C . SER A 1 214 ? -51.809 9.404 8.222 1.00 48.59 214 SER A C 1
ATOM 1718 O O . SER A 1 214 ? -52.315 10.450 8.620 1.00 48.59 214 SER A O 1
ATOM 1720 N N . ASP A 1 215 ? -52.517 8.384 7.728 1.00 40.78 215 ASP A N 1
ATOM 1721 C CA . ASP A 1 215 ? -53.561 7.637 8.460 1.00 40.78 215 ASP A CA 1
ATOM 1722 C C . ASP A 1 215 ? -54.504 6.858 7.512 1.00 40.78 215 ASP A C 1
ATOM 1724 O O . ASP A 1 215 ? -55.074 7.397 6.571 1.00 40.78 215 ASP A O 1
ATOM 1728 N N . ASP A 1 216 ? -54.591 5.560 7.810 1.00 47.97 216 ASP A N 1
ATOM 1729 C CA . ASP A 1 216 ? -55.716 4.612 7.790 1.00 47.97 216 ASP A CA 1
ATOM 1730 C C . ASP A 1 216 ? -56.760 4.444 6.651 1.00 47.97 216 ASP A C 1
ATOM 1732 O O . ASP A 1 216 ? -57.374 5.369 6.134 1.00 47.97 216 ASP A O 1
ATOM 1736 N N . MET A 1 217 ? -57.085 3.145 6.487 1.00 41.28 217 MET A N 1
ATOM 1737 C CA . MET A 1 217 ? -58.351 2.493 6.081 1.00 41.28 217 MET A CA 1
ATOM 1738 C C . MET A 1 217 ? -58.647 2.103 4.608 1.00 41.28 217 MET A C 1
ATOM 1740 O O . MET A 1 217 ? -58.970 2.910 3.749 1.00 41.28 217 MET A O 1
ATOM 1744 N N . GLN A 1 218 ? -58.738 0.770 4.459 1.00 39.22 218 GLN A N 1
ATOM 1745 C CA . GLN A 1 218 ? -59.733 -0.044 3.728 1.00 39.22 218 GLN A CA 1
ATOM 1746 C C . GLN A 1 218 ? -59.587 -0.343 2.223 1.00 39.22 218 GLN A C 1
ATOM 1748 O O . GLN A 1 218 ? -59.670 0.508 1.349 1.00 39.22 218 GLN A O 1
ATOM 1753 N N . SER A 1 219 ? -59.467 -1.657 1.987 1.00 45.53 219 SER A N 1
ATOM 1754 C CA . SER A 1 219 ? -60.084 -2.499 0.956 1.00 45.53 219 SER A CA 1
ATOM 1755 C C . SER A 1 219 ? -60.772 -1.821 -0.231 1.00 45.53 219 SER A C 1
ATOM 1757 O O . SER A 1 219 ? -61.888 -1.327 -0.103 1.00 45.53 219 SER A O 1
ATOM 1759 N N . ILE A 1 220 ? -60.188 -1.992 -1.421 1.00 38.25 220 ILE A N 1
ATOM 1760 C CA . ILE A 1 220 ? -60.925 -2.011 -2.689 1.00 38.25 220 ILE A CA 1
ATOM 1761 C C . ILE A 1 220 ? -60.442 -3.203 -3.524 1.00 38.25 220 ILE A C 1
ATOM 1763 O O . ILE A 1 220 ? -59.246 -3.394 -3.752 1.00 38.25 220 ILE A O 1
ATOM 1767 N N . GLU A 1 221 ? -61.412 -4.018 -3.930 1.00 38.31 221 GLU A N 1
ATOM 1768 C CA . GLU A 1 221 ? -61.300 -5.150 -4.843 1.00 38.31 221 GLU A CA 1
ATOM 1769 C C . GLU A 1 221 ? -60.900 -4.745 -6.270 1.00 38.31 221 GLU A C 1
ATOM 1771 O O . GLU A 1 221 ? -61.275 -3.696 -6.785 1.00 38.31 221 GLU A O 1
ATOM 1776 N N . PHE A 1 222 ? -60.166 -5.663 -6.901 1.00 42.12 222 PHE A N 1
ATOM 1777 C CA . PHE A 1 222 ? -60.123 -6.004 -8.326 1.00 42.12 222 PHE A CA 1
ATOM 1778 C C . PHE A 1 222 ? -60.754 -5.038 -9.351 1.00 42.12 222 PHE A C 1
ATOM 1780 O O . PHE A 1 222 ? -61.959 -5.036 -9.587 1.00 42.12 222 PHE A O 1
ATOM 1787 N N . ALA A 1 223 ? -59.885 -4.418 -10.153 1.00 37.94 223 ALA A N 1
ATOM 1788 C CA . ALA A 1 223 ? -60.148 -4.187 -11.570 1.00 37.94 223 ALA A CA 1
ATOM 1789 C C . ALA A 1 223 ? -58.927 -4.639 -12.382 1.00 37.94 223 ALA A C 1
ATOM 1791 O O . ALA A 1 223 ? -57.803 -4.184 -12.170 1.00 37.94 223 ALA A O 1
ATOM 1792 N N . ALA A 1 224 ? -59.159 -5.596 -13.279 1.00 48.38 224 ALA A N 1
ATOM 1793 C CA . ALA A 1 224 ? -58.164 -6.179 -14.161 1.00 48.38 224 ALA A CA 1
ATOM 1794 C C . ALA A 1 224 ? -57.571 -5.116 -15.099 1.00 48.38 224 ALA A C 1
ATOM 1796 O O . ALA A 1 224 ? -58.267 -4.573 -15.955 1.00 48.38 224 ALA A O 1
ATOM 1797 N N . ILE A 1 225 ? -56.267 -4.868 -14.971 1.00 44.31 225 ILE A N 1
ATOM 1798 C CA . ILE A 1 225 ? -55.475 -4.144 -15.964 1.00 44.31 225 ILE A CA 1
ATOM 1799 C C . ILE A 1 225 ? -54.512 -5.149 -16.591 1.00 44.31 225 ILE A C 1
ATOM 1801 O O . ILE A 1 225 ? -53.726 -5.807 -15.909 1.00 44.31 225 ILE A O 1
ATOM 1805 N N . GLN A 1 226 ? -54.644 -5.294 -17.908 1.00 44.53 226 GLN A N 1
ATOM 1806 C CA . GLN A 1 226 ? -53.850 -6.172 -18.754 1.00 44.53 226 GLN A CA 1
ATOM 1807 C C . GLN A 1 226 ? -52.353 -5.890 -18.583 1.00 44.53 226 GLN A C 1
ATOM 1809 O O . GLN A 1 226 ? -51.876 -4.776 -18.793 1.00 44.53 226 GLN A O 1
ATOM 1814 N N . GLN A 1 227 ? -51.621 -6.940 -18.215 1.00 42.69 227 GLN A N 1
ATOM 1815 C CA . GLN A 1 227 ? -50.166 -6.998 -18.271 1.00 42.69 227 GLN A CA 1
ATOM 1816 C C . GLN A 1 227 ? -49.679 -6.864 -19.723 1.00 42.69 227 GLN A C 1
ATOM 1818 O O . GLN A 1 227 ? -50.168 -7.600 -20.583 1.00 42.69 227 GLN A O 1
ATOM 1823 N N . PRO A 1 228 ? -48.630 -6.072 -20.004 1.00 43.94 228 PRO A N 1
ATOM 1824 C CA . PRO A 1 228 ? -47.754 -6.372 -21.122 1.00 43.94 228 PRO A CA 1
ATOM 1825 C C . PRO A 1 228 ? -46.910 -7.602 -20.751 1.00 43.94 228 PRO A C 1
ATOM 1827 O O . PRO A 1 228 ? -45.979 -7.539 -19.946 1.00 43.94 228 PRO A O 1
ATOM 1830 N N . GLN A 1 229 ? -47.274 -8.751 -21.318 1.00 53.03 229 GLN A N 1
ATOM 1831 C CA . GLN A 1 229 ? -46.464 -9.963 -21.276 1.00 53.03 229 GLN A CA 1
ATOM 1832 C C . GLN A 1 229 ? -45.300 -9.846 -22.263 1.00 53.03 229 GLN A C 1
ATOM 1834 O O . GLN A 1 229 ? -45.477 -10.103 -23.446 1.00 53.03 229 GLN A O 1
ATOM 1839 N N . SER A 1 230 ? -44.112 -9.495 -21.771 1.00 52.91 230 SER A N 1
ATOM 1840 C CA . SER A 1 230 ? -42.822 -9.963 -22.311 1.00 52.91 230 SER A CA 1
ATOM 1841 C C . SER A 1 230 ? -41.674 -9.342 -21.508 1.00 52.91 230 SER A C 1
ATOM 1843 O O . SER A 1 230 ? -41.364 -8.168 -21.689 1.00 52.91 230 SER A O 1
ATOM 1845 N N . GLY A 1 231 ? -41.047 -10.117 -20.613 1.00 47.66 231 GLY A N 1
ATOM 1846 C CA . GLY A 1 231 ? -39.804 -9.710 -19.932 1.00 47.66 231 GLY A CA 1
ATOM 1847 C C . GLY A 1 231 ? -39.621 -10.171 -18.479 1.00 47.66 231 GLY A C 1
ATOM 1848 O O . GLY A 1 231 ? -38.591 -9.890 -17.883 1.00 47.66 231 GLY A O 1
ATOM 1849 N N . GLY A 1 232 ? -40.592 -10.873 -17.882 1.00 47.50 232 GLY A N 1
ATOM 1850 C CA . GLY A 1 232 ? -40.568 -11.201 -16.446 1.00 47.50 232 GLY A CA 1
ATOM 1851 C C . GLY A 1 232 ? -39.883 -12.512 -16.032 1.00 47.50 232 GLY A C 1
ATOM 1852 O O . GLY A 1 232 ? -39.776 -12.765 -14.837 1.00 47.50 232 GLY A O 1
ATOM 1853 N N . GLN A 1 233 ? -39.439 -13.365 -16.963 1.00 49.78 233 GLN A N 1
ATOM 1854 C CA . GLN A 1 233 ? -38.973 -14.723 -16.615 1.00 49.78 233 GLN A CA 1
ATOM 1855 C C . GLN A 1 233 ? -37.462 -14.859 -16.354 1.00 49.78 233 GLN A C 1
ATOM 1857 O O . GLN A 1 233 ? -37.027 -15.889 -15.835 1.00 49.78 233 GLN A O 1
ATOM 1862 N N . GLU A 1 234 ? -36.647 -13.836 -16.631 1.00 52.91 234 GLU A N 1
ATOM 1863 C CA . GLU A 1 234 ? -35.206 -13.928 -16.350 1.00 52.91 234 GLU A CA 1
ATOM 1864 C C . GLU A 1 234 ? -34.855 -13.643 -14.884 1.00 52.91 234 GLU A C 1
ATOM 1866 O O . GLU A 1 234 ? -33.928 -14.256 -14.361 1.00 52.91 234 GLU A O 1
ATOM 1871 N N . LEU A 1 235 ? -35.608 -12.804 -14.160 1.00 53.53 235 LEU A N 1
ATOM 1872 C CA . LEU A 1 235 ? -35.231 -12.442 -12.784 1.00 53.53 235 LEU A CA 1
ATOM 1873 C C . LEU A 1 235 ? -35.469 -13.572 -11.766 1.00 53.53 235 LEU A C 1
ATOM 1875 O O . LEU A 1 235 ? -34.719 -13.716 -10.801 1.00 53.53 235 LEU A O 1
ATOM 1879 N N . THR A 1 236 ? -36.488 -14.405 -11.981 1.00 53.97 236 THR A N 1
ATOM 1880 C CA . THR A 1 236 ? -36.840 -15.505 -11.065 1.00 53.97 236 THR A CA 1
ATOM 1881 C C . THR A 1 236 ? -35.842 -16.664 -11.149 1.00 53.97 236 THR A C 1
ATOM 1883 O O . THR A 1 236 ? -35.579 -17.333 -10.150 1.00 53.97 236 THR A O 1
ATOM 1886 N N . SER A 1 237 ? -35.210 -16.851 -12.312 1.00 53.84 237 SER A N 1
ATOM 1887 C CA . SER A 1 237 ? -34.182 -17.877 -12.537 1.00 53.84 237 SER A CA 1
ATOM 1888 C C . SER A 1 237 ? -32.861 -17.563 -11.817 1.00 53.84 237 SER A C 1
ATOM 1890 O O . SER A 1 237 ? -32.140 -18.477 -11.417 1.00 53.84 237 SER A O 1
ATOM 1892 N N . TYR A 1 238 ? -32.565 -16.280 -11.566 1.00 54.22 238 TYR A N 1
ATOM 1893 C CA . TYR A 1 238 ? -31.394 -15.857 -10.783 1.00 54.22 238 TYR A CA 1
ATOM 1894 C C . TYR A 1 238 ? -31.574 -16.018 -9.267 1.00 54.22 238 TYR A C 1
ATOM 1896 O O . TYR A 1 238 ? -30.586 -16.220 -8.561 1.00 54.22 238 TYR A O 1
ATOM 1904 N N . LEU A 1 239 ? -32.811 -15.960 -8.762 1.00 55.59 239 LEU A N 1
ATOM 1905 C CA . LEU A 1 239 ? -33.099 -16.090 -7.329 1.00 55.59 239 LEU A CA 1
ATOM 1906 C C . LEU A 1 239 ? -33.166 -17.553 -6.857 1.00 55.59 239 LEU A C 1
ATOM 1908 O O . LEU A 1 239 ? -32.810 -17.825 -5.715 1.00 55.59 239 LEU A O 1
ATOM 1912 N N . ASN A 1 240 ? -33.539 -18.495 -7.733 1.00 57.44 240 ASN A N 1
ATOM 1913 C CA . ASN A 1 240 ? -33.658 -19.925 -7.399 1.00 57.44 240 ASN A CA 1
ATOM 1914 C C . ASN A 1 240 ? -32.430 -20.786 -7.758 1.00 57.44 240 ASN A C 1
ATOM 1916 O O . ASN A 1 240 ? -32.403 -21.979 -7.459 1.00 57.44 240 ASN A O 1
ATOM 1920 N N . GLY A 1 241 ? -31.407 -20.218 -8.403 1.00 59.00 241 GLY A N 1
ATOM 1921 C CA . GLY A 1 241 ? -30.166 -20.932 -8.710 1.00 59.00 241 GLY A CA 1
ATOM 1922 C C . GLY A 1 241 ? -29.175 -20.925 -7.541 1.00 59.00 241 GLY A C 1
ATOM 1923 O O . GLY A 1 241 ? -29.135 -19.980 -6.760 1.00 59.00 241 GLY A O 1
ATOM 1924 N N . VAL A 1 242 ? -28.281 -21.921 -7.489 1.00 58.00 242 VAL A N 1
ATOM 1925 C CA . VAL A 1 242 ? -27.163 -22.070 -6.518 1.00 58.00 242 VAL A CA 1
ATOM 1926 C C . VAL A 1 242 ? -26.313 -20.790 -6.335 1.00 58.00 242 VAL A C 1
ATOM 1928 O O . VAL A 1 242 ? -25.628 -20.643 -5.331 1.00 58.00 242 VAL A O 1
ATOM 1931 N N . ARG A 1 243 ? -26.386 -19.824 -7.264 1.00 60.16 243 ARG A N 1
ATOM 1932 C CA . ARG A 1 243 ? -25.695 -18.520 -7.209 1.00 60.16 243 ARG A CA 1
ATOM 1933 C C . ARG A 1 243 ? -26.489 -17.376 -6.552 1.00 60.16 243 ARG A C 1
ATOM 1935 O O . ARG A 1 243 ? -25.897 -16.336 -6.272 1.00 60.16 243 ARG A O 1
ATOM 1942 N N . GLY A 1 244 ? -27.793 -17.531 -6.306 1.00 65.75 244 GLY A N 1
ATOM 1943 C CA . GLY A 1 244 ? -28.638 -16.511 -5.666 1.00 65.75 244 GLY A CA 1
ATOM 1944 C C . GLY A 1 244 ? -28.312 -16.319 -4.181 1.00 65.75 244 GLY A C 1
ATOM 1945 O O . GLY A 1 244 ? -28.282 -15.190 -3.690 1.00 65.75 244 GLY A O 1
ATOM 1946 N N . GLY A 1 245 ? -27.947 -17.406 -3.492 1.00 74.50 245 GLY A N 1
ATOM 1947 C CA . GLY A 1 245 ? -27.509 -17.367 -2.093 1.00 74.50 245 GLY A CA 1
ATOM 1948 C C . GLY A 1 245 ? -26.267 -16.496 -1.873 1.00 74.50 245 GLY A C 1
ATOM 1949 O O . GLY A 1 245 ? -26.216 -15.725 -0.918 1.00 74.50 245 GLY A O 1
ATOM 1950 N N . ASP A 1 246 ? -25.305 -16.524 -2.801 1.00 82.25 246 ASP A N 1
ATOM 1951 C CA . ASP A 1 246 ? -24.087 -15.704 -2.719 1.00 82.25 246 ASP A CA 1
ATOM 1952 C C . ASP A 1 246 ? -24.357 -14.206 -2.900 1.00 82.25 246 ASP A C 1
ATOM 1954 O O . ASP A 1 246 ? -23.591 -13.363 -2.419 1.00 82.25 246 ASP A O 1
ATOM 1958 N N . VAL A 1 247 ? -25.407 -13.860 -3.649 1.00 85.62 247 VAL A N 1
ATOM 1959 C CA . VAL A 1 247 ? -25.827 -12.470 -3.855 1.00 85.62 247 VAL A CA 1
ATOM 1960 C C . VAL A 1 247 ? -26.559 -11.970 -2.615 1.00 85.62 247 VAL A C 1
ATOM 1962 O O . VAL A 1 247 ? -26.208 -10.908 -2.106 1.00 85.62 247 VAL A O 1
ATOM 1965 N N . LEU A 1 248 ? -27.493 -12.757 -2.074 1.00 87.31 248 LEU A N 1
ATOM 1966 C CA . LEU A 1 248 ? -28.205 -12.419 -0.839 1.00 87.31 248 LEU A CA 1
ATOM 1967 C C . LEU A 1 248 ? -27.247 -12.282 0.348 1.00 87.31 248 LEU A C 1
ATOM 1969 O O . LEU A 1 248 ? -27.260 -11.246 1.007 1.00 87.31 248 LEU A O 1
ATOM 1973 N N . MET A 1 249 ? -26.318 -13.225 0.543 1.00 87.88 249 MET A N 1
ATOM 1974 C CA . MET A 1 249 ? -25.298 -13.100 1.593 1.00 87.88 249 MET A CA 1
ATOM 1975 C C . MET A 1 249 ? -24.405 -11.868 1.401 1.00 87.88 249 MET A C 1
ATOM 1977 O O . MET A 1 249 ? -23.990 -11.239 2.374 1.00 87.88 249 MET A O 1
ATOM 1981 N N . ARG A 1 250 ? -24.078 -11.484 0.160 1.00 92.00 250 ARG A N 1
ATOM 1982 C CA . ARG A 1 250 ? -23.327 -10.243 -0.098 1.00 92.00 250 ARG A CA 1
ATOM 1983 C C . ARG A 1 250 ? -24.135 -8.998 0.253 1.00 92.00 250 ARG A C 1
ATOM 1985 O O . ARG A 1 250 ? -23.562 -8.056 0.803 1.00 92.00 250 ARG A O 1
ATOM 1992 N N . ILE A 1 251 ? -25.434 -8.996 -0.030 1.00 94.75 251 ILE A N 1
ATOM 1993 C CA . ILE A 1 251 ? -26.336 -7.899 0.329 1.00 94.75 251 ILE A CA 1
ATOM 1994 C C . ILE A 1 251 ? -26.457 -7.806 1.853 1.00 94.75 251 ILE A C 1
ATOM 1996 O O . ILE A 1 251 ? -26.237 -6.732 2.403 1.00 94.75 251 ILE A O 1
ATOM 2000 N N . GLU A 1 252 ? -26.697 -8.917 2.547 1.00 95.56 252 GLU A N 1
ATOM 2001 C CA . GLU A 1 252 ? -26.790 -8.963 4.013 1.00 95.56 252 GLU A CA 1
ATOM 2002 C C . GLU A 1 252 ? -25.502 -8.481 4.688 1.00 95.56 252 GLU A C 1
ATOM 2004 O O . GLU A 1 252 ? -25.546 -7.640 5.586 1.00 95.56 252 GLU A O 1
ATOM 2009 N N . ASN A 1 253 ? -24.341 -8.936 4.207 1.00 95.62 253 ASN A N 1
ATOM 2010 C CA . ASN A 1 253 ? -23.048 -8.465 4.705 1.00 95.62 253 ASN A CA 1
ATOM 2011 C C . ASN A 1 253 ? -22.860 -6.961 4.463 1.00 95.62 253 ASN A C 1
ATOM 2013 O O . ASN A 1 253 ? -22.387 -6.244 5.344 1.00 95.62 253 ASN A O 1
ATOM 2017 N N . THR A 1 254 ? -23.251 -6.466 3.287 1.00 96.75 254 THR A N 1
ATOM 2018 C CA . THR A 1 254 ? -23.190 -5.031 2.972 1.00 96.75 254 THR A CA 1
ATOM 2019 C C . THR A 1 254 ? -24.096 -4.218 3.892 1.00 96.75 254 THR A C 1
ATOM 2021 O O . THR A 1 254 ? -23.655 -3.213 4.444 1.00 96.75 254 THR A O 1
ATOM 2024 N N . LEU A 1 255 ? -25.329 -4.670 4.125 1.00 97.69 255 LEU A N 1
ATOM 2025 C CA . LEU A 1 255 ? -26.275 -4.012 5.029 1.00 97.69 255 LEU A CA 1
ATOM 2026 C C . LEU A 1 255 ? -25.787 -4.025 6.483 1.00 97.69 255 LEU A C 1
ATOM 2028 O O . LEU A 1 255 ? -25.902 -3.010 7.170 1.00 97.69 255 LEU A O 1
ATOM 2032 N N . SER A 1 256 ? -25.186 -5.128 6.940 1.00 97.44 256 SER A N 1
ATOM 2033 C CA . SER A 1 256 ? -24.571 -5.200 8.270 1.00 97.44 256 SER A CA 1
ATOM 2034 C C . SER A 1 256 ? -23.421 -4.200 8.408 1.00 97.44 256 SER A C 1
ATOM 2036 O O . SER A 1 256 ? -23.368 -3.464 9.390 1.00 97.44 256 SER A O 1
ATOM 2038 N N . ASN A 1 257 ? -22.549 -4.105 7.400 1.00 95.62 257 ASN A N 1
ATOM 2039 C CA . ASN A 1 257 ? -21.446 -3.141 7.402 1.00 95.62 257 ASN A CA 1
ATOM 2040 C C . ASN A 1 257 ? -21.951 -1.691 7.440 1.00 95.62 257 ASN A C 1
ATOM 2042 O O . ASN A 1 257 ? -21.426 -0.880 8.200 1.00 95.62 257 ASN A O 1
ATOM 2046 N N . ILE A 1 258 ? -22.991 -1.369 6.660 1.00 97.75 258 ILE A N 1
ATOM 2047 C CA . ILE A 1 258 ? -23.609 -0.033 6.654 1.00 97.75 258 ILE A CA 1
ATOM 2048 C C . ILE A 1 258 ? -24.184 0.299 8.035 1.00 97.75 258 ILE A C 1
ATOM 2050 O O . ILE A 1 258 ? -23.985 1.404 8.539 1.00 97.75 258 ILE A O 1
ATOM 2054 N N . LYS A 1 259 ? -24.875 -0.654 8.669 1.00 97.94 259 LYS A N 1
ATOM 2055 C CA . LYS A 1 259 ? -25.442 -0.480 10.011 1.00 97.94 259 LYS A CA 1
ATOM 2056 C C . LYS A 1 259 ? -24.356 -0.198 11.052 1.00 97.94 259 LYS A C 1
ATOM 2058 O O . LYS A 1 259 ? -24.499 0.740 11.839 1.00 97.94 259 LYS A O 1
ATOM 2063 N N . ASP A 1 260 ? -23.277 -0.975 11.030 1.00 97.31 260 ASP A N 1
ATOM 2064 C CA . ASP A 1 260 ? -22.151 -0.810 11.951 1.00 97.31 260 ASP A CA 1
ATOM 2065 C C . ASP A 1 260 ? -21.455 0.545 11.747 1.00 97.31 260 ASP A C 1
ATOM 2067 O O . ASP A 1 260 ? -21.138 1.241 12.717 1.00 97.31 260 ASP A O 1
ATOM 2071 N N . GLU A 1 261 ? -21.270 0.966 10.492 1.00 98.00 261 GLU A N 1
ATOM 2072 C CA . GLU A 1 261 ? -20.693 2.271 10.163 1.00 98.00 261 GLU A CA 1
ATOM 2073 C C . GLU A 1 261 ? -21.580 3.425 10.649 1.00 98.00 261 GLU A C 1
ATOM 2075 O O . GLU A 1 261 ? -21.086 4.366 11.279 1.00 98.00 261 GLU A O 1
ATOM 2080 N N . LEU A 1 262 ? -22.891 3.349 10.409 1.00 98.12 262 LEU A N 1
ATOM 2081 C CA . LEU A 1 262 ? -23.847 4.358 10.860 1.00 98.12 262 LEU A CA 1
ATOM 2082 C C . LEU A 1 262 ? -23.839 4.478 12.391 1.00 98.12 262 LEU A C 1
ATOM 2084 O O . LEU A 1 262 ? -23.791 5.582 12.937 1.00 98.12 262 LEU A O 1
ATOM 2088 N N . GLN A 1 263 ? -23.818 3.344 13.096 1.00 97.81 263 GLN A N 1
ATOM 2089 C CA . GLN A 1 263 ? -23.743 3.320 14.554 1.00 97.81 263 GLN A CA 1
ATOM 2090 C C . GLN A 1 263 ? -22.433 3.936 15.063 1.00 97.81 263 GLN A C 1
ATOM 2092 O O . GLN A 1 263 ? -22.451 4.698 16.034 1.00 97.81 263 GLN A O 1
ATOM 2097 N N . ALA A 1 264 ? -21.305 3.658 14.406 1.00 96.94 264 ALA A N 1
ATOM 2098 C CA . ALA A 1 264 ? -20.022 4.264 14.747 1.00 96.94 264 ALA A CA 1
ATOM 2099 C C . ALA A 1 264 ? -20.036 5.788 14.541 1.00 96.94 264 ALA A C 1
ATOM 2101 O O . ALA A 1 264 ? -19.597 6.524 15.428 1.00 96.94 264 ALA A O 1
ATOM 2102 N N . ARG A 1 265 ? -20.594 6.280 13.425 1.00 97.38 265 ARG A N 1
ATOM 2103 C CA . ARG A 1 265 ? -20.740 7.725 13.166 1.00 97.38 265 ARG A CA 1
ATOM 2104 C C . ARG A 1 265 ? -21.635 8.406 14.200 1.00 97.38 265 ARG A C 1
ATOM 2106 O O . ARG A 1 265 ? -21.237 9.429 14.751 1.00 97.38 265 ARG A O 1
ATOM 2113 N N . ASN A 1 266 ? -22.769 7.800 14.550 1.00 97.94 266 ASN A N 1
ATOM 2114 C CA . ASN A 1 266 ? -23.656 8.326 15.593 1.00 97.94 266 ASN A CA 1
ATOM 2115 C C . ASN A 1 266 ? -22.950 8.426 16.953 1.00 97.94 266 ASN A C 1
ATOM 2117 O O . ASN A 1 266 ? -23.111 9.414 17.665 1.00 97.94 266 ASN A O 1
ATOM 2121 N N . GLN A 1 267 ? -22.120 7.441 17.309 1.00 97.62 267 GLN A N 1
ATOM 2122 C CA . GLN A 1 267 ? -21.324 7.506 18.539 1.00 97.62 267 GLN A CA 1
ATOM 2123 C C . GLN A 1 267 ? -20.268 8.616 18.502 1.00 97.62 267 GLN A C 1
ATOM 2125 O O . GLN A 1 267 ? -19.997 9.229 19.537 1.00 97.62 267 GLN A O 1
ATOM 2130 N N . ILE A 1 268 ? -19.650 8.862 17.344 1.00 97.81 268 ILE A N 1
ATOM 2131 C CA . ILE A 1 268 ? -18.669 9.940 17.170 1.00 97.81 268 ILE A CA 1
ATOM 2132 C C . ILE A 1 268 ? -19.350 11.298 17.336 1.00 97.81 268 ILE A C 1
ATOM 2134 O O . ILE A 1 268 ? -18.884 12.098 18.146 1.00 97.81 268 ILE A O 1
ATOM 2138 N N . GLU A 1 269 ? -20.468 11.534 16.648 1.00 98.00 269 GLU A N 1
ATOM 2139 C CA . GLU A 1 269 ? -21.203 12.800 16.752 1.00 98.00 269 GLU A CA 1
ATOM 2140 C C . GLU A 1 269 ? -21.754 13.023 18.162 1.00 98.00 269 GLU A C 1
ATOM 2142 O O . GLU A 1 269 ? -21.621 14.114 18.711 1.00 98.00 269 GLU A O 1
ATOM 2147 N N . HIS A 1 270 ? -22.267 11.979 18.817 1.00 97.75 270 HIS A N 1
ATOM 2148 C CA . HIS A 1 270 ? -22.707 12.082 20.207 1.00 97.75 270 HIS A CA 1
ATOM 2149 C C . HIS A 1 270 ? -21.565 12.496 21.150 1.00 97.75 270 HIS A C 1
ATOM 2151 O O . HIS A 1 270 ? -21.727 13.394 21.976 1.00 97.75 270 HIS A O 1
ATOM 2157 N N . LYS A 1 271 ? -20.380 11.884 21.012 1.00 97.44 271 LYS A N 1
ATOM 2158 C CA . LYS A 1 271 ? -19.198 12.259 21.806 1.00 97.44 271 LYS A CA 1
ATOM 2159 C C . LYS A 1 271 ? -18.735 13.676 21.501 1.00 97.44 271 LYS A C 1
ATOM 2161 O O . LYS A 1 271 ? -18.385 14.403 22.425 1.00 97.44 271 LYS A O 1
ATOM 2166 N N . ARG A 1 272 ? -18.728 14.067 20.226 1.00 98.12 272 ARG A N 1
ATOM 2167 C CA . ARG A 1 272 ? -18.381 15.423 19.799 1.00 98.12 272 ARG A CA 1
ATOM 2168 C C . ARG A 1 272 ? -19.312 16.448 20.444 1.00 98.12 272 ARG A C 1
ATOM 2170 O O . ARG A 1 272 ? -18.822 17.390 21.054 1.00 98.12 272 ARG A O 1
ATOM 2177 N N . LEU A 1 273 ? -20.622 16.206 20.408 1.00 97.94 273 LEU A N 1
ATOM 2178 C CA . LEU A 1 273 ? -21.611 17.068 21.050 1.00 97.94 273 LEU A CA 1
ATOM 2179 C C . LEU A 1 273 ? -21.384 17.163 22.565 1.00 97.94 273 LEU A C 1
ATOM 2181 O O . LEU A 1 273 ? -21.413 18.256 23.119 1.00 97.94 273 LEU A O 1
ATOM 2185 N N . LEU A 1 274 ? -21.098 16.044 23.241 1.00 96.69 274 LEU A N 1
ATOM 2186 C CA . LEU A 1 274 ? -20.756 16.054 24.669 1.00 96.69 274 LEU A CA 1
ATOM 2187 C C . LEU A 1 274 ? -19.509 16.898 24.963 1.00 96.69 274 LEU A C 1
ATOM 2189 O O . LEU A 1 274 ? -19.487 17.623 25.958 1.00 96.69 274 LEU A O 1
ATOM 2193 N N . PHE A 1 275 ? -18.484 16.829 24.109 1.00 97.75 275 PHE A N 1
ATOM 2194 C CA . PHE A 1 275 ? -17.301 17.679 24.236 1.00 97.75 275 PHE A CA 1
ATOM 2195 C C . PHE A 1 275 ? -17.630 19.155 24.025 1.00 97.75 275 PHE A C 1
ATOM 2197 O O . PHE A 1 275 ? -17.146 19.986 24.793 1.00 97.75 275 PHE A O 1
ATOM 2204 N N . ASP A 1 276 ? -18.467 19.484 23.045 1.00 96.44 276 ASP A N 1
ATOM 2205 C CA . ASP A 1 276 ? -18.894 20.861 22.793 1.00 96.44 276 ASP A CA 1
ATOM 2206 C C . ASP A 1 276 ? -19.713 21.413 23.972 1.00 96.44 276 ASP A C 1
ATOM 2208 O O . ASP A 1 276 ? -19.450 22.522 24.438 1.00 96.44 276 ASP A O 1
ATOM 2212 N N . VAL A 1 277 ? -20.617 20.611 24.545 1.00 95.25 277 VAL A N 1
ATOM 2213 C CA . VAL A 1 277 ? -21.373 20.963 25.761 1.00 95.25 277 VAL A CA 1
ATOM 2214 C C . VAL A 1 277 ? -20.440 21.153 26.960 1.00 95.25 277 VAL A C 1
ATOM 2216 O O . VAL A 1 277 ? -20.567 22.133 27.696 1.00 95.25 277 VAL A O 1
ATOM 2219 N N . ALA A 1 278 ? -19.474 20.253 27.164 1.00 95.44 278 ALA A N 1
ATOM 2220 C CA . ALA A 1 278 ? -18.506 20.365 28.254 1.00 95.44 278 ALA A CA 1
ATOM 2221 C C . ALA A 1 278 ? -17.621 21.612 28.104 1.00 95.44 278 ALA A C 1
ATOM 2223 O O . ALA A 1 278 ? -17.402 22.338 29.075 1.00 95.44 278 ALA A O 1
ATOM 2224 N N . LYS A 1 279 ? -17.160 21.893 26.880 1.00 96.94 279 LYS A N 1
ATOM 2225 C CA . LYS A 1 279 ? -16.397 23.098 26.540 1.00 96.94 279 LYS A CA 1
ATOM 2226 C C . LYS A 1 279 ? -17.213 24.359 26.813 1.00 96.94 279 LYS A C 1
ATOM 2228 O O . LYS A 1 279 ? -16.692 25.291 27.421 1.00 96.94 279 LYS A O 1
ATOM 2233 N N . PHE A 1 280 ? -18.482 24.375 26.417 1.00 96.94 280 PHE A N 1
ATOM 2234 C CA . PHE A 1 280 ? -19.381 25.495 26.672 1.00 96.94 280 PHE A CA 1
ATOM 2235 C C . PHE A 1 280 ? -19.574 25.731 28.176 1.00 96.94 280 PHE A C 1
ATOM 2237 O O . PHE A 1 280 ? -19.373 26.844 28.655 1.00 96.94 280 PHE A O 1
ATOM 2244 N N . LYS A 1 281 ? -19.864 24.677 28.950 1.00 93.69 281 LYS A N 1
ATOM 2245 C CA . LYS A 1 281 ? -20.018 24.769 30.412 1.00 93.69 281 LYS A CA 1
ATOM 2246 C C . LYS A 1 281 ? -18.742 25.253 31.108 1.00 93.69 281 LYS A C 1
ATOM 2248 O O . LYS A 1 281 ? -18.820 25.999 32.077 1.00 93.69 281 LYS A O 1
ATOM 2253 N N . PHE A 1 282 ? -17.573 24.855 30.607 1.00 95.56 282 PHE A N 1
ATOM 2254 C CA . PHE A 1 282 ? -16.285 25.333 31.110 1.00 95.56 282 PHE A CA 1
ATOM 2255 C C . PHE A 1 282 ? -16.083 26.836 30.863 1.00 95.56 282 PHE A C 1
ATOM 2257 O O . PHE A 1 282 ? -15.568 27.537 31.729 1.00 95.56 282 PHE A O 1
ATOM 2264 N N . GLN A 1 283 ? -16.506 27.339 29.701 1.00 96.88 283 GLN A N 1
ATOM 2265 C CA . GLN A 1 283 ? -16.413 28.762 29.357 1.00 96.88 283 GLN A CA 1
ATOM 2266 C C . GLN A 1 283 ? -17.484 29.619 30.052 1.00 96.88 283 GLN A C 1
ATOM 2268 O O . GLN A 1 283 ? -17.250 30.799 30.309 1.00 96.88 283 GLN A O 1
ATOM 2273 N N . HIS A 1 284 ? -18.634 29.031 30.392 1.00 95.75 284 HIS A N 1
ATOM 2274 C CA . HIS A 1 284 ? -19.780 29.722 30.986 1.00 95.75 284 HIS A CA 1
ATOM 2275 C C . HIS A 1 284 ? -20.253 29.030 32.278 1.00 95.75 284 HIS A C 1
ATOM 2277 O O . HIS A 1 284 ? -21.324 28.423 32.296 1.00 95.75 284 HIS A O 1
ATOM 2283 N N . PRO A 1 285 ? -19.500 29.137 33.389 1.00 93.12 285 PRO A N 1
ATOM 2284 C CA . PRO A 1 285 ? -19.800 28.405 34.624 1.00 93.12 285 PRO A CA 1
ATOM 2285 C C . PRO A 1 285 ? -21.132 28.803 35.281 1.00 93.12 285 PRO A C 1
ATOM 2287 O O . PRO A 1 285 ? -21.722 27.997 35.992 1.00 93.12 285 PRO A O 1
ATOM 2290 N N . ASN A 1 286 ? -21.622 30.020 35.022 1.00 95.38 286 ASN A N 1
ATOM 2291 C CA . ASN A 1 286 ? -22.893 30.521 35.558 1.00 95.38 286 ASN A CA 1
ATOM 2292 C C . ASN A 1 286 ? -24.099 30.199 34.658 1.00 95.38 286 ASN A C 1
ATOM 2294 O O . ASN A 1 286 ? -25.231 30.529 35.010 1.00 95.38 286 ASN A O 1
ATOM 2298 N N . PHE A 1 287 ? -23.875 29.601 33.484 1.00 92.06 287 PHE A N 1
ATOM 2299 C CA . PHE A 1 287 ? -24.955 29.221 32.585 1.00 92.06 287 PHE A CA 1
ATOM 2300 C C . PHE A 1 287 ? -25.556 27.890 33.039 1.00 92.06 287 PHE A C 1
ATOM 2302 O O . PHE A 1 287 ? -24.901 26.846 32.995 1.00 92.06 287 PHE A O 1
ATOM 2309 N N . ASN A 1 288 ? -26.821 27.924 33.450 1.00 86.62 288 ASN A N 1
ATOM 2310 C CA . ASN A 1 288 ? -27.599 26.733 33.758 1.00 86.62 288 ASN A CA 1
ATOM 2311 C C . ASN A 1 288 ? -28.543 26.449 32.593 1.00 86.62 288 ASN A C 1
ATOM 2313 O O . ASN A 1 288 ? -29.334 27.307 32.205 1.00 86.62 288 ASN A O 1
ATOM 2317 N N . PHE A 1 289 ? -28.466 25.238 32.042 1.00 79.69 289 PHE A N 1
ATOM 2318 C CA . PHE A 1 289 ? -29.503 24.746 31.145 1.00 79.69 289 PHE A CA 1
ATOM 2319 C C . PHE A 1 289 ? -30.757 24.519 31.994 1.00 79.69 289 PHE A C 1
ATOM 2321 O O . PHE A 1 289 ? -30.853 23.506 32.683 1.00 79.69 289 PHE A O 1
ATOM 2328 N N . ASN A 1 290 ? -31.678 25.484 31.999 1.00 73.25 290 ASN A N 1
ATOM 2329 C CA . ASN A 1 290 ? -33.045 25.235 32.446 1.00 73.25 290 ASN A CA 1
ATOM 2330 C C . ASN A 1 290 ? -33.671 24.322 31.389 1.00 73.25 290 ASN A C 1
ATOM 2332 O O . ASN A 1 290 ? -33.964 24.772 30.281 1.00 73.25 290 ASN A O 1
ATOM 2336 N N . LEU A 1 291 ? -33.737 23.034 31.712 1.00 48.72 291 LEU A N 1
ATOM 2337 C CA . LEU A 1 291 ? -34.335 21.974 30.907 1.00 48.72 291 LEU A CA 1
ATOM 2338 C C . LEU A 1 291 ? -35.727 21.669 31.451 1.00 48.72 291 LEU A C 1
ATOM 2340 O O . LEU A 1 291 ? -35.844 21.590 32.696 1.00 48.72 291 LEU A O 1
#

Radius of gyration: 35.16 Å; chains: 1; bounding box: 100×78×74 Å

Sequence (291 aa):
QKESLINMKVEPERRQHVPYILNGELYRIESQNGDNVTVRCCYCPPDRIYRGSIRSTGNFHMHIKRRHVSLMGKLHEMKVAALLERRDQIAKNRRLAKCRKKSTTSAPVATPSPTPVAAASTHQLKIKKVFQRHKQEHHEQEEAAAIRTHIYNRCKLQLQEMPESLKVTANSEDSVNLPRPVNVNFIKPERQQQAIVAQSDSAIDLSRSSSFQSDDMQSIEFAAIQQPQSGGQELTSYLNGVRGGDVLMRIENTLSNIKDELQARNQIEHKRLLFDVAKFKFQHPNFNFNL